Protein AF-0000000070748556 (afdb_homodimer)

Secondary structure (DSSP, 8-state):
-------TTHHHHHHHHHHH----S-HHHHHHHHHHHHTT-SS---HHHHHHHHHHTS-HHHHHHHHHH--SSHHHHHHHHHHHHHHHHTTSPP---------TTTS-B-TTT--BS--GGG-/-------TTHHHHHHHHHHH----S-HHHHHHHHHHHHHT-SS---HHHHHHHHHHTS-HHHHHHHHHH--SSHHHHHHHHHHHHHHHHTTSPP---------TTTS-B-TTT--BS--GGG-

Foldseek 3Di:
DPPPPDDPCNQVVLLVCLQVQADPWFLVVSVVVNVVSVVPDPDDDDQVSSLCSSLNRYDPVLSVQCVVVVDRGNVVSSVSSQVVCCVPVVRTRDPPPPPPPPPVQQQDQAPVPRDGYHYPVVD/DPPPPDDPCNQVVLLVCLQVQADPWFLVVSVVVNVVSVVPDPDDDDQVSSLCSSLNRYDPVLSVQCVVVVDRGNVVSSVSSQVVCCVPVVSGRDPPPPPPPPCVQQQDQAPVPRDGYHYPVVD

Solvent-accessible surface area (backbone atoms only — not comparable to full-atom values): 14209 Å² total; per-residue (Å²): 127,79,72,72,81,67,61,85,46,42,70,54,53,49,51,52,51,44,59,66,40,60,50,81,54,30,64,66,57,38,50,51,55,50,50,56,57,57,68,68,53,89,62,90,73,53,50,65,56,50,33,42,34,55,45,71,16,39,46,69,71,49,31,50,54,44,53,75,66,44,62,76,42,42,71,52,45,53,50,51,40,47,54,49,38,37,72,72,39,70,54,44,50,65,74,69,75,65,61,78,72,71,60,55,47,48,71,26,52,12,85,78,80,66,44,73,45,35,44,60,92,71,103,128,79,72,72,80,66,61,84,44,43,70,54,53,49,52,51,49,43,60,65,40,62,49,82,55,30,65,67,56,38,50,50,54,49,50,56,57,58,68,68,52,90,62,89,71,53,50,66,56,50,33,44,35,56,46,71,16,40,47,70,70,49,31,51,54,43,53,74,66,42,63,76,42,44,71,51,44,52,50,52,41,46,54,51,37,38,73,71,37,71,55,43,51,64,72,71,74,65,62,78,73,69,59,56,48,50,72,26,56,13,85,78,81,66,45,73,43,35,45,60,91,74,104

pLDDT: mean 83.39, std 20.2, range [36.5, 98.81]

Sequence (246 aa):
LRERFRPKDFEYNLRERLFQLKQHGTIHEYVSSFQDLMSQSELDISEMEKRFYFQYGLRAETSKKVKELSPRFLHEVIEIATNFEFAHYGGLSPPSKRGPKEDWRKSATCNNCGQFGHIKPQCLRERFRPKDFEYNLRERLFQLKQHGTIHEYVSSFQDLMSQSELDISEMEKRFYFQYGLRAETSKKVKELSPRFLHEVIEIATNFEFAHYGGLSPPSKRGPKEDWRKSATCNNCGQFGHIKPQC

Organism: Phytophthora sojae (strain P6497) (NCBI:txid1094619)

Radius of gyration: 24.55 Å; Cα contacts (8 Å, |Δi|>4): 248; chains: 2; bounding box: 74×57×54 Å

Structure (mmCIF, N/CA/C/O backbone):
data_AF-0000000070748556-model_v1
#
loop_
_entity.id
_entity.type
_entity.pdbx_description
1 polymer 'CCHC-type domain-containing protein'
#
loop_
_atom_site.group_PDB
_atom_site.id
_atom_site.type_symbol
_atom_site.label_atom_id
_atom_site.label_alt_id
_atom_site.label_comp_id
_atom_site.label_asym_id
_atom_site.label_entity_id
_atom_site.label_seq_id
_atom_site.pdbx_PDB_ins_code
_atom_site.Cartn_x
_atom_site.Cartn_y
_atom_site.Cartn_z
_atom_site.occupancy
_atom_site.B_iso_or_equiv
_atom_site.auth_seq_id
_atom_site.auth_comp_id
_atom_site.auth_asym_id
_atom_site.auth_atom_id
_atom_site.pdbx_PDB_model_num
ATOM 1 N N . LEU A 1 1 ? 3.521 -18.797 27.125 1 36.5 1 LEU A N 1
ATOM 2 C CA . LEU A 1 1 ? 2.809 -18 26.125 1 36.5 1 LEU A CA 1
ATOM 3 C C . LEU A 1 1 ? 3.508 -16.672 25.891 1 36.5 1 LEU A C 1
ATOM 5 O O . LEU A 1 1 ? 3.51 -15.805 26.781 1 36.5 1 LEU A O 1
ATOM 9 N N . ARG A 1 2 ? 4.758 -16.547 25.453 1 41.16 2 ARG A N 1
ATOM 10 C CA . ARG A 1 2 ? 5.52 -15.312 25.328 1 41.16 2 ARG A CA 1
ATOM 11 C C . ARG A 1 2 ? 4.68 -14.219 24.672 1 41.16 2 ARG A C 1
ATOM 13 O O . ARG A 1 2 ? 4.211 -14.383 23.547 1 41.16 2 ARG A O 1
ATOM 20 N N . GLU A 1 3 ? 3.887 -13.719 25.438 1 48.53 3 GLU A N 1
ATOM 21 C CA . GLU A 1 3 ? 3.074 -12.602 24.953 1 48.53 3 GLU A CA 1
ATOM 22 C C . GLU A 1 3 ? 3.893 -11.664 24.078 1 48.53 3 GLU A C 1
ATOM 24 O O . GLU A 1 3 ? 4.891 -11.094 24.531 1 48.53 3 GLU A O 1
ATOM 29 N N . ARG A 1 4 ? 4.25 -12.156 22.922 1 56.56 4 ARG A N 1
ATOM 30 C CA . ARG A 1 4 ? 5.07 -11.344 22.016 1 56.56 4 ARG A CA 1
ATOM 31 C C . ARG A 1 4 ? 4.59 -9.898 22 1 56.56 4 ARG A C 1
ATOM 33 O O . ARG A 1 4 ? 3.43 -9.633 21.672 1 56.56 4 ARG A O 1
ATOM 40 N N . PHE A 1 5 ? 5.031 -9.211 22.969 1 77.56 5 PHE A N 1
ATOM 41 C CA . PHE A 1 5 ? 4.781 -7.773 23.016 1 77.56 5 PHE A CA 1
ATOM 42 C C . PHE A 1 5 ? 5.07 -7.133 21.656 1 77.56 5 PHE A C 1
ATOM 44 O O . PHE A 1 5 ? 6.219 -7.113 21.203 1 77.56 5 PHE A O 1
ATOM 51 N N . ARG A 1 6 ? 4.059 -7.008 20.859 1 83.06 6 ARG A N 1
ATOM 52 C CA . ARG A 1 6 ? 4.238 -6.32 19.578 1 83.06 6 ARG A CA 1
ATOM 53 C C . ARG A 1 6 ? 4.176 -4.809 19.766 1 83.06 6 ARG A C 1
ATOM 55 O O . ARG A 1 6 ? 3.373 -4.305 20.547 1 83.06 6 ARG A O 1
ATOM 62 N N . PRO A 1 7 ? 5.078 -4.203 19 1 87.38 7 PRO A N 1
ATOM 63 C CA . PRO A 1 7 ? 5.023 -2.74 19.031 1 87.38 7 PRO A CA 1
ATOM 64 C C . PRO A 1 7 ? 3.658 -2.191 18.625 1 87.38 7 PRO A C 1
ATOM 66 O O . PRO A 1 7 ? 2.91 -2.861 17.906 1 87.38 7 PRO A O 1
ATOM 69 N N . LYS A 1 8 ? 3.26 -1.057 19.094 1 87.44 8 LYS A N 1
ATOM 70 C CA . LYS A 1 8 ? 1.974 -0.417 18.828 1 87.44 8 LYS A CA 1
ATOM 71 C C . LYS A 1 8 ? 1.754 -0.214 17.328 1 87.44 8 LYS A C 1
ATOM 73 O O . LYS A 1 8 ? 0.623 -0.294 16.859 1 87.44 8 LYS A O 1
ATOM 78 N N . ASP A 1 9 ? 2.846 -0.039 16.641 1 91.06 9 ASP A N 1
ATOM 79 C CA . ASP A 1 9 ? 2.707 0.253 15.219 1 91.06 9 ASP A CA 1
ATOM 80 C C . ASP A 1 9 ? 2.99 -0.987 14.375 1 91.06 9 ASP A C 1
ATOM 82 O O . ASP A 1 9 ? 3.379 -0.876 13.203 1 91.06 9 ASP A O 1
ATOM 86 N N . PHE A 1 10 ? 2.801 -2.127 14.961 1 93.94 10 PHE A N 1
ATOM 87 C CA . PHE A 1 10 ? 3.158 -3.373 14.289 1 93.94 10 PHE A CA 1
ATOM 88 C C . PHE A 1 10 ? 2.391 -3.525 12.984 1 93.94 10 PHE A C 1
ATOM 90 O O . PHE A 1 10 ? 2.979 -3.84 11.945 1 93.94 10 PHE A O 1
ATOM 97 N N . GLU A 1 11 ? 1.076 -3.344 13.023 1 96 11 GLU A N 1
ATOM 98 C CA . GLU A 1 11 ? 0.241 -3.531 11.844 1 96 11 GLU A CA 1
ATOM 99 C C . GLU A 1 11 ? 0.614 -2.543 10.742 1 96 11 GLU A C 1
ATOM 101 O O . GLU A 1 11 ? 0.603 -2.891 9.555 1 96 11 GLU A O 1
ATOM 106 N N . TYR A 1 12 ? 0.95 -1.37 11.078 1 95 12 TYR A N 1
ATOM 107 C CA . TYR A 1 12 ? 1.428 -0.403 10.094 1 95 12 TYR A CA 1
ATOM 108 C C . TYR A 1 12 ? 2.707 -0.891 9.422 1 95 12 TYR A C 1
ATOM 110 O O . TYR A 1 12 ? 2.812 -0.887 8.195 1 95 12 TYR A O 1
ATOM 118 N N . ASN A 1 13 ? 3.666 -1.286 10.281 1 95.44 13 ASN A N 1
ATOM 119 C CA . ASN A 1 13 ? 4.945 -1.769 9.766 1 95.44 13 ASN A CA 1
ATOM 120 C C . ASN A 1 13 ? 4.766 -2.986 8.867 1 95.44 13 ASN A C 1
ATOM 122 O O . ASN A 1 13 ? 5.484 -3.143 7.879 1 95.44 13 ASN A O 1
ATOM 126 N N . LEU A 1 14 ? 3.854 -3.785 9.289 1 97.44 14 LEU A N 1
ATOM 127 C CA . LEU A 1 14 ? 3.568 -4.973 8.492 1 97.44 14 LEU A CA 1
ATOM 128 C C . LEU A 1 14 ? 3.055 -4.582 7.109 1 97.44 14 LEU A C 1
ATOM 130 O O . LEU A 1 14 ? 3.449 -5.184 6.105 1 97.44 14 LEU A O 1
ATOM 134 N N . ARG A 1 15 ? 2.146 -3.586 6.977 1 97.62 15 ARG A N 1
ATOM 135 C CA . ARG A 1 15 ? 1.658 -3.123 5.684 1 97.62 15 ARG A CA 1
ATOM 136 C C . ARG A 1 15 ? 2.793 -2.543 4.844 1 97.62 15 ARG A C 1
ATOM 138 O O . ARG A 1 15 ? 2.84 -2.748 3.631 1 97.62 15 ARG A O 1
ATOM 145 N N . GLU A 1 16 ? 3.689 -1.846 5.574 1 96.44 16 GLU A N 1
ATOM 146 C CA . GLU A 1 16 ? 4.863 -1.342 4.863 1 96.44 16 GLU A CA 1
ATOM 147 C C . GLU A 1 16 ? 5.664 -2.482 4.246 1 96.44 16 GLU A C 1
ATOM 149 O O . GLU A 1 16 ? 6.094 -2.396 3.092 1 96.44 16 GLU A O 1
ATOM 154 N N . ARG A 1 17 ? 5.887 -3.527 4.977 1 97.88 17 ARG A N 1
ATOM 155 C CA . ARG A 1 17 ? 6.656 -4.672 4.496 1 97.88 17 ARG A CA 1
ATOM 156 C C . ARG A 1 17 ? 5.93 -5.383 3.361 1 97.88 17 ARG A C 1
ATOM 158 O O . ARG A 1 17 ? 6.559 -5.824 2.395 1 97.88 17 ARG A O 1
ATOM 165 N N . LEU A 1 18 ? 4.613 -5.453 3.498 1 98.12 18 LEU A N 1
ATOM 166 C CA . LEU A 1 18 ? 3.816 -6.074 2.445 1 98.12 18 LEU A CA 1
ATOM 167 C C . LEU A 1 18 ? 3.928 -5.281 1.146 1 98.12 18 LEU A C 1
ATOM 169 O O . LEU A 1 18 ? 4.094 -5.867 0.072 1 98.12 18 LEU A O 1
ATOM 173 N N . PHE A 1 19 ? 3.871 -4.023 1.267 1 95.44 19 PHE A N 1
ATOM 174 C CA . PHE A 1 19 ? 3.951 -3.166 0.09 1 95.44 19 PHE A CA 1
ATOM 175 C C . PHE A 1 19 ? 5.348 -3.215 -0.52 1 95.44 19 PHE A C 1
ATOM 177 O O . PHE A 1 19 ? 5.5 -3.135 -1.74 1 95.44 19 PHE A O 1
ATOM 184 N N . GLN A 1 20 ? 6.352 -3.352 0.333 1 96.38 20 GLN A N 1
ATOM 185 C CA . GLN A 1 20 ? 7.734 -3.289 -0.132 1 96.38 20 GLN A CA 1
ATOM 186 C C . GLN A 1 20 ? 8.211 -4.652 -0.621 1 96.38 20 GLN A C 1
ATOM 188 O O . GLN A 1 20 ? 9.273 -4.762 -1.233 1 96.38 20 GLN A O 1
ATOM 193 N N . LEU A 1 21 ? 7.469 -5.668 -0.333 1 98.12 21 LEU A N 1
ATOM 194 C CA . LEU A 1 21 ? 7.844 -7.004 -0.778 1 98.12 21 LEU A CA 1
ATOM 195 C C . LEU A 1 21 ? 7.84 -7.09 -2.301 1 98.12 21 LEU A C 1
ATOM 197 O O . LEU A 1 21 ? 6.84 -6.77 -2.943 1 98.12 21 LEU A O 1
ATOM 201 N N . LYS A 1 22 ? 8.961 -7.508 -2.885 1 98.19 22 LYS A N 1
ATOM 202 C CA . LYS A 1 22 ? 9.102 -7.652 -4.332 1 98.19 22 LYS A CA 1
ATOM 203 C C . LYS A 1 22 ? 9.523 -9.078 -4.699 1 98.19 22 LYS A C 1
ATOM 205 O O . LYS A 1 22 ? 10.227 -9.734 -3.936 1 98.19 22 LYS A O 1
ATOM 210 N N . GLN A 1 23 ? 9.109 -9.383 -5.84 1 97.56 23 GLN A N 1
ATOM 211 C CA . GLN A 1 23 ? 9.516 -10.688 -6.355 1 97.56 23 GLN A CA 1
ATOM 212 C C . GLN A 1 23 ? 10.922 -10.633 -6.941 1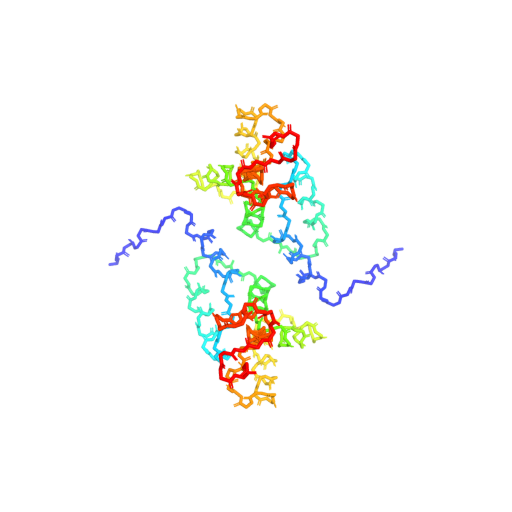 97.56 23 GLN A C 1
ATOM 214 O O . GLN A 1 23 ? 11.125 -10.094 -8.031 1 97.56 23 GLN A O 1
ATOM 219 N N . HIS A 1 24 ? 11.883 -11.18 -6.242 1 93.44 24 HIS A N 1
ATOM 220 C CA . HIS A 1 24 ? 13.258 -11.242 -6.719 1 93.44 24 HIS A CA 1
ATOM 221 C C . HIS A 1 24 ? 13.617 -12.648 -7.188 1 93.44 24 HIS A C 1
ATOM 223 O O . HIS A 1 24 ? 14.539 -12.82 -7.992 1 93.44 24 HIS A O 1
ATOM 229 N N . GLY A 1 25 ? 12.93 -13.664 -6.789 1 92.62 25 GLY A N 1
ATOM 230 C CA . GLY A 1 25 ? 13.188 -15.055 -7.121 1 92.62 25 GLY A CA 1
ATOM 231 C C . GLY A 1 25 ? 12.008 -15.734 -7.805 1 92.62 25 GLY A C 1
ATOM 232 O O . GLY A 1 25 ? 11.32 -15.117 -8.617 1 92.62 25 GLY A O 1
ATOM 233 N N . THR A 1 26 ? 11.859 -16.953 -7.477 1 94.75 26 THR A N 1
ATOM 234 C CA . THR A 1 26 ? 10.773 -17.719 -8.094 1 94.75 26 THR A CA 1
ATOM 235 C C . THR A 1 26 ? 9.422 -17.266 -7.543 1 94.75 26 THR A C 1
ATOM 237 O O . THR A 1 26 ? 9.352 -16.703 -6.449 1 94.75 26 THR A O 1
ATOM 240 N N . ILE A 1 27 ? 8.391 -17.547 -8.281 1 97.44 27 ILE A N 1
ATOM 241 C CA . ILE A 1 27 ? 7.039 -17.219 -7.844 1 97.44 27 ILE A CA 1
ATOM 242 C C . ILE A 1 27 ? 6.73 -17.953 -6.543 1 97.44 27 ILE A C 1
ATOM 244 O O . ILE A 1 27 ? 6.055 -17.422 -5.66 1 97.44 27 ILE A O 1
ATOM 248 N N . HIS A 1 28 ? 7.219 -19.156 -6.367 1 96.38 28 HIS A N 1
ATOM 249 C CA . HIS A 1 28 ? 6.961 -19.938 -5.164 1 96.38 28 HIS A CA 1
ATOM 250 C C . HIS A 1 28 ? 7.594 -19.281 -3.938 1 96.38 28 HIS A C 1
ATOM 252 O O . HIS A 1 28 ? 6.977 -19.234 -2.871 1 96.38 28 HIS A O 1
ATOM 258 N N . GLU A 1 29 ? 8.844 -18.781 -4.156 1 97.44 29 GLU A N 1
ATOM 259 C CA . GLU A 1 29 ? 9.5 -18.078 -3.062 1 97.44 29 GLU A CA 1
ATOM 260 C C . GLU A 1 29 ? 8.75 -16.797 -2.689 1 97.44 29 GLU A C 1
ATOM 262 O O . GLU A 1 29 ? 8.609 -16.484 -1.507 1 97.44 29 GLU A O 1
ATOM 267 N N . TYR A 1 30 ? 8.359 -16.109 -3.678 1 98.19 30 TYR A N 1
ATOM 268 C CA . TYR A 1 30 ? 7.617 -14.875 -3.461 1 98.19 30 TYR A CA 1
ATOM 269 C C . TYR A 1 30 ? 6.305 -15.148 -2.736 1 98.19 30 TYR A C 1
ATOM 271 O O . TYR A 1 30 ? 5.961 -14.445 -1.784 1 98.19 30 TYR A O 1
ATOM 279 N N . VAL A 1 31 ? 5.52 -16.188 -3.16 1 98.44 31 VAL A N 1
ATOM 280 C CA . VAL A 1 31 ? 4.262 -16.578 -2.531 1 98.44 31 VAL A CA 1
ATOM 281 C C . VAL A 1 31 ? 4.5 -16.922 -1.063 1 98.44 31 VAL A C 1
ATOM 283 O O . VAL A 1 31 ? 3.754 -16.469 -0.187 1 98.44 31 VAL A O 1
ATOM 286 N N . SER A 1 32 ? 5.516 -17.688 -0.847 1 98.31 32 SER A N 1
ATOM 287 C CA . SER A 1 32 ? 5.828 -18.094 0.518 1 98.31 32 SER A CA 1
ATOM 288 C C . SER A 1 32 ? 6.141 -16.891 1.402 1 98.31 32 SER A C 1
ATOM 290 O O . SER A 1 32 ? 5.633 -16.781 2.52 1 98.31 32 SER A O 1
ATOM 292 N N . SER A 1 33 ? 6.988 -15.961 0.916 1 98.5 33 SER A N 1
ATOM 293 C CA . SER A 1 33 ? 7.332 -14.758 1.663 1 98.5 33 SER A CA 1
ATOM 294 C C . SER A 1 33 ? 6.094 -13.922 1.96 1 98.5 33 SER A C 1
ATOM 296 O O . SER A 1 33 ? 5.945 -13.391 3.062 1 98.5 33 SER A O 1
ATOM 298 N N . PHE A 1 34 ? 5.258 -13.812 0.979 1 98.81 34 PHE A N 1
ATOM 299 C CA . PHE A 1 34 ? 4.035 -13.031 1.124 1 98.81 34 PHE A CA 1
ATOM 300 C C . PHE A 1 34 ? 3.123 -13.648 2.18 1 98.81 34 PHE A C 1
ATOM 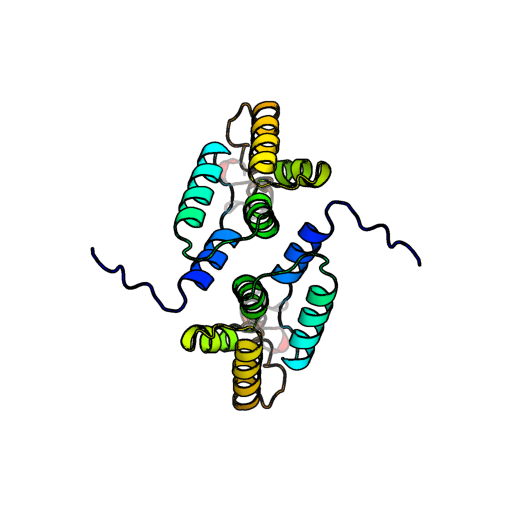302 O O . PHE A 1 34 ? 2.615 -12.938 3.053 1 98.81 34 PHE A O 1
ATOM 309 N N . GLN A 1 35 ? 2.891 -14.969 2.148 1 98.25 35 GLN A N 1
ATOM 310 C CA . GLN A 1 35 ? 2.029 -15.672 3.096 1 98.25 35 GLN A CA 1
ATOM 311 C C . GLN A 1 35 ? 2.582 -15.57 4.516 1 98.25 35 GLN A C 1
ATOM 313 O O . GLN A 1 35 ? 1.818 -15.477 5.48 1 98.25 35 GLN A O 1
ATOM 318 N N . ASP A 1 36 ? 3.877 -15.633 4.566 1 98.25 36 ASP A N 1
ATOM 319 C CA . ASP A 1 36 ? 4.516 -15.484 5.867 1 98.25 36 ASP A CA 1
ATOM 320 C C . ASP A 1 36 ? 4.199 -14.125 6.488 1 98.25 36 ASP A C 1
ATOM 322 O O . ASP A 1 36 ? 3.84 -14.039 7.664 1 98.25 36 ASP A O 1
ATOM 326 N N . LEU A 1 37 ? 4.301 -13.078 5.715 1 98.31 37 LEU A N 1
ATOM 327 C CA . LEU A 1 37 ? 3.979 -11.742 6.203 1 98.31 37 LEU A CA 1
ATOM 328 C C . LEU A 1 37 ? 2.498 -11.641 6.555 1 98.31 37 LEU A C 1
ATOM 330 O O . LEU A 1 37 ? 2.143 -11.125 7.621 1 98.31 37 LEU A O 1
ATOM 334 N N . MET A 1 38 ? 1.667 -12.156 5.672 1 97.75 38 MET A N 1
ATOM 335 C CA . MET A 1 38 ? 0.222 -12.094 5.871 1 97.75 38 MET A CA 1
ATOM 336 C C . MET A 1 38 ? -0.179 -12.781 7.168 1 97.75 38 MET A C 1
ATOM 338 O O . MET A 1 38 ? -1.083 -12.328 7.871 1 97.75 38 MET A O 1
ATOM 342 N N . SER A 1 39 ? 0.454 -13.859 7.512 1 97 39 SER A N 1
ATOM 343 C CA . SER A 1 39 ? 0.103 -14.672 8.672 1 97 39 SER A CA 1
ATOM 344 C C . SER A 1 39 ? 0.423 -13.938 9.977 1 97 39 SER A C 1
ATOM 346 O O . SER A 1 39 ? -0.057 -14.328 11.039 1 97 39 SER A O 1
ATOM 348 N N . GLN A 1 40 ? 1.208 -12.914 9.883 1 96.5 40 GLN A N 1
ATOM 349 C CA . GLN A 1 40 ? 1.615 -12.18 11.078 1 96.5 40 GLN A CA 1
ATOM 350 C C . GLN A 1 40 ? 0.556 -11.156 11.484 1 96.5 40 GLN A C 1
ATOM 352 O O . GLN A 1 40 ? 0.588 -10.633 12.594 1 96.5 40 GLN A O 1
ATOM 357 N N . SER A 1 41 ? -0.31 -10.883 10.531 1 96.81 41 SER A N 1
ATOM 358 C CA . SER A 1 41 ? -1.305 -9.859 10.836 1 96.81 41 SER A CA 1
ATOM 359 C C . SER A 1 41 ? -2.322 -10.367 11.852 1 96.81 41 SER A C 1
ATOM 361 O O . SER A 1 41 ? -2.77 -11.516 11.766 1 96.81 41 SER A O 1
ATOM 363 N N . GLU A 1 42 ? -2.703 -9.562 12.758 1 94.31 42 GLU A N 1
ATOM 364 C CA . GLU A 1 42 ? -3.777 -9.867 13.703 1 94.31 42 GLU A CA 1
ATOM 365 C C . GLU A 1 42 ? -5.109 -9.297 13.227 1 94.31 42 GLU A C 1
ATOM 367 O O . GLU A 1 42 ? -6.16 -9.609 13.781 1 94.31 42 GLU A O 1
ATOM 372 N N . LEU A 1 43 ? -5.055 -8.469 12.273 1 95.38 43 LEU A N 1
ATOM 373 C CA . LEU A 1 43 ? -6.246 -7.879 11.672 1 95.38 43 LEU A CA 1
ATOM 374 C C . LEU A 1 43 ? -6.566 -8.539 10.336 1 95.38 43 LEU A C 1
ATOM 376 O O . LEU A 1 43 ? -5.66 -8.906 9.586 1 95.38 43 LEU A O 1
ATOM 380 N N . ASP A 1 44 ? -7.746 -8.625 10.109 1 95.25 44 ASP A N 1
ATOM 381 C CA . ASP A 1 44 ? -8.148 -9.156 8.812 1 95.25 44 ASP A CA 1
ATOM 382 C C . ASP A 1 44 ? -7.828 -8.172 7.688 1 95.25 44 ASP A C 1
ATOM 384 O O . ASP A 1 44 ? -8.039 -6.965 7.836 1 95.25 44 ASP A O 1
ATOM 388 N N . ILE A 1 45 ? -7.316 -8.672 6.68 1 97.44 45 ILE A N 1
ATOM 389 C CA . ILE A 1 45 ? -7.051 -7.906 5.465 1 97.44 45 ILE A CA 1
ATOM 390 C C . ILE A 1 45 ? -8.031 -8.32 4.371 1 97.44 45 ILE A C 1
ATOM 392 O O . ILE A 1 45 ? -8.234 -9.508 4.129 1 97.44 45 ILE A O 1
ATOM 396 N N . SER A 1 46 ? -8.656 -7.359 3.76 1 97.5 46 SER A N 1
ATOM 397 C CA . SER A 1 46 ? -9.648 -7.664 2.734 1 97.5 46 SER A CA 1
ATOM 398 C C . SER A 1 46 ? -9.016 -8.344 1.532 1 97.5 46 SER A C 1
ATOM 400 O O . SER A 1 46 ? -7.812 -8.188 1.286 1 97.5 46 SER A O 1
ATOM 402 N N . GLU A 1 47 ? -9.852 -9.016 0.728 1 97.62 47 GLU A N 1
ATOM 403 C CA . GLU A 1 47 ? -9.359 -9.68 -0.473 1 97.62 47 GLU A CA 1
ATOM 404 C C . GLU A 1 47 ? -8.758 -8.68 -1.455 1 97.62 47 GLU A C 1
ATOM 406 O O . GLU A 1 47 ? -7.746 -8.953 -2.096 1 97.62 47 GLU A O 1
ATOM 411 N N . MET A 1 48 ? -9.383 -7.52 -1.559 1 97.06 48 MET A N 1
ATOM 412 C CA . MET A 1 48 ? -8.883 -6.488 -2.463 1 97.06 48 MET A CA 1
ATOM 413 C C . MET A 1 48 ? -7.484 -6.039 -2.059 1 97.06 48 MET A C 1
ATOM 415 O O . MET A 1 48 ? -6.59 -5.949 -2.9 1 97.06 48 MET A O 1
ATOM 419 N N . GLU A 1 49 ? -7.262 -5.859 -0.766 1 98.25 49 GLU A N 1
ATOM 420 C CA . GLU A 1 49 ? -5.949 -5.418 -0.294 1 98.25 49 GLU A CA 1
ATOM 421 C C . GLU A 1 49 ? -4.914 -6.527 -0.431 1 98.25 49 GLU A C 1
ATOM 423 O O . GLU A 1 49 ? -3.758 -6.266 -0.776 1 98.25 49 GLU A O 1
ATOM 428 N N . LYS A 1 50 ? -5.32 -7.754 -0.138 1 98.38 50 LYS A N 1
ATOM 429 C CA . LYS A 1 50 ? -4.398 -8.875 -0.311 1 98.38 50 LYS A CA 1
ATOM 430 C C . LYS A 1 50 ? -3.914 -8.969 -1.755 1 98.38 50 LYS A C 1
ATOM 432 O O . LYS A 1 50 ? -2.713 -9.086 -2.006 1 98.38 50 LYS A O 1
ATOM 437 N N . ARG A 1 51 ? -4.844 -8.906 -2.668 1 97.88 51 ARG A N 1
ATOM 438 C CA . ARG A 1 51 ? -4.508 -8.953 -4.086 1 97.88 51 ARG A CA 1
ATOM 439 C C . ARG A 1 51 ? -3.596 -7.801 -4.477 1 97.88 51 ARG A C 1
ATOM 441 O O . ARG A 1 51 ? -2.633 -7.988 -5.223 1 97.88 51 ARG A O 1
ATOM 448 N N . PHE A 1 52 ? -3.93 -6.637 -4 1 97.69 52 PHE A N 1
ATOM 449 C CA . PHE A 1 52 ? -3.154 -5.449 -4.344 1 97.69 52 PHE A CA 1
ATOM 450 C C . PHE A 1 52 ? -1.709 -5.598 -3.887 1 97.69 52 PHE A C 1
ATOM 452 O O . PHE A 1 52 ? -0.782 -5.449 -4.684 1 97.69 52 PHE A O 1
ATOM 459 N N . TYR A 1 53 ? -1.493 -5.914 -2.58 1 98.25 53 TYR A N 1
ATOM 460 C CA . TYR A 1 53 ? -0.145 -6.047 -2.039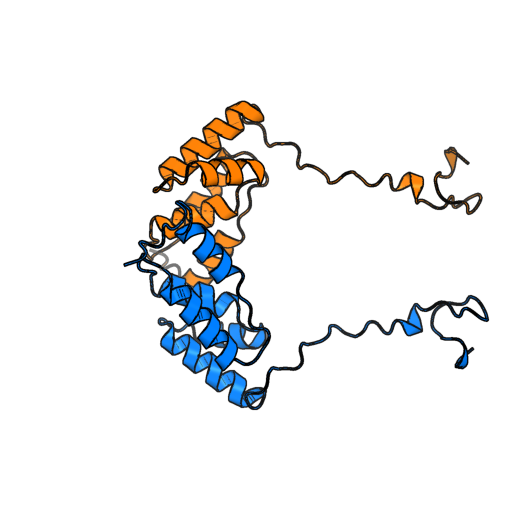 1 98.25 53 TYR A CA 1
ATOM 461 C C . TYR A 1 53 ? 0.654 -7.09 -2.811 1 98.25 53 TYR A C 1
ATOM 463 O O . TYR A 1 53 ? 1.829 -6.879 -3.119 1 98.25 53 TYR A O 1
ATOM 471 N N . PHE A 1 54 ? 0.044 -8.219 -3.088 1 98.81 54 PHE A N 1
ATOM 472 C CA . PHE A 1 54 ? 0.723 -9.32 -3.762 1 98.81 54 PHE A CA 1
ATOM 473 C C . PHE A 1 54 ? 1.086 -8.938 -5.191 1 98.81 54 PHE A C 1
ATOM 475 O O . PHE A 1 54 ? 2.23 -9.117 -5.613 1 98.81 54 PHE A O 1
ATOM 482 N N . GLN A 1 55 ? 0.12 -8.43 -5.898 1 98.12 55 GLN A N 1
ATOM 483 C CA . GLN A 1 55 ? 0.284 -8.117 -7.312 1 98.12 55 GLN A CA 1
ATOM 484 C C . GLN A 1 55 ? 1.282 -6.977 -7.508 1 98.12 55 GLN A C 1
ATOM 486 O O . GLN A 1 55 ? 2.043 -6.973 -8.477 1 98.12 55 GLN A O 1
ATOM 491 N N . TYR A 1 56 ? 1.26 -6.043 -6.609 1 97.31 56 TYR A N 1
ATOM 492 C CA . TYR A 1 56 ? 2.131 -4.875 -6.695 1 97.31 56 TYR A CA 1
ATOM 493 C C . TYR A 1 56 ? 3.598 -5.285 -6.66 1 97.31 56 TYR A C 1
ATOM 495 O O . TYR A 1 56 ? 4.457 -4.594 -7.211 1 97.31 56 TYR A O 1
ATOM 503 N 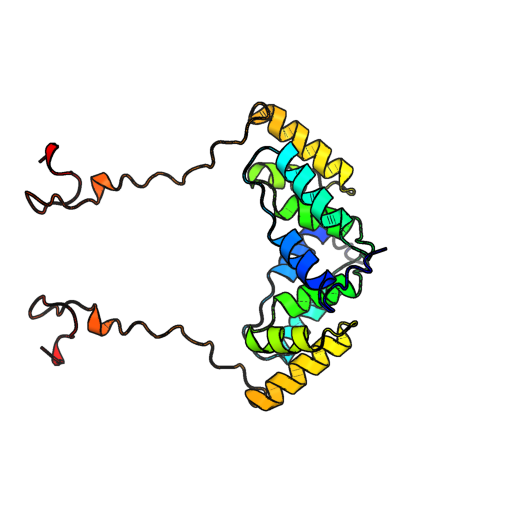N . GLY A 1 57 ? 3.875 -6.426 -6.062 1 98.12 57 GLY A N 1
ATOM 504 C CA . GLY A 1 57 ? 5.254 -6.867 -5.906 1 98.12 57 GLY A CA 1
ATOM 505 C C . GLY A 1 57 ? 5.695 -7.84 -6.984 1 98.12 57 GLY A C 1
ATOM 506 O O . GLY A 1 57 ? 6.875 -8.188 -7.066 1 98.12 57 GLY A O 1
ATOM 507 N N . LEU A 1 58 ? 4.785 -8.219 -7.812 1 98.25 58 LEU A N 1
ATOM 508 C CA . LEU A 1 58 ? 5.109 -9.156 -8.883 1 98.25 58 LEU A CA 1
ATOM 509 C C . LEU A 1 58 ? 6.039 -8.516 -9.906 1 98.25 58 LEU A C 1
ATOM 511 O O . LEU A 1 58 ? 6.082 -7.289 -10.031 1 98.25 58 LEU A O 1
ATOM 515 N N . ARG A 1 59 ? 6.656 -9.422 -10.633 1 96.56 59 ARG A N 1
ATOM 516 C CA . ARG A 1 59 ? 7.395 -8.938 -11.797 1 96.56 59 ARG A CA 1
ATOM 517 C C . ARG A 1 59 ? 6.465 -8.211 -12.773 1 96.56 59 ARG A C 1
ATOM 519 O O . ARG A 1 59 ? 5.305 -8.594 -12.93 1 96.56 59 ARG A O 1
ATOM 526 N N . ALA A 1 60 ? 7.059 -7.285 -13.516 1 95.56 60 ALA A N 1
ATOM 527 C CA . ALA A 1 60 ? 6.266 -6.363 -14.328 1 95.56 60 ALA A CA 1
ATOM 528 C C . ALA A 1 60 ? 5.398 -7.117 -15.328 1 95.56 60 ALA A C 1
ATOM 530 O O . ALA A 1 60 ? 4.191 -6.875 -15.422 1 95.56 60 ALA A O 1
ATOM 531 N N . GLU A 1 61 ? 5.961 -8.039 -16.031 1 96.19 61 GLU A N 1
ATOM 532 C CA . GLU A 1 61 ? 5.215 -8.758 -17.062 1 96.19 61 GLU A CA 1
ATOM 533 C C . GLU A 1 61 ? 4.137 -9.641 -16.438 1 96.19 61 GLU A C 1
ATOM 535 O O . GLU A 1 61 ? 3.033 -9.758 -16.984 1 96.19 61 GLU A O 1
ATOM 540 N N . THR A 1 62 ? 4.492 -10.227 -15.336 1 97.75 62 THR A N 1
ATOM 541 C CA . THR A 1 62 ? 3.527 -11.07 -14.641 1 97.75 62 THR A CA 1
ATOM 542 C C . THR A 1 62 ? 2.367 -10.234 -14.109 1 97.75 62 THR A C 1
ATOM 544 O O . THR A 1 62 ? 1.204 -10.617 -14.25 1 97.75 62 THR A O 1
ATOM 547 N N . SER A 1 63 ? 2.66 -9.117 -13.508 1 97.38 63 SER A N 1
ATOM 548 C CA . SER A 1 63 ? 1.636 -8.211 -12.984 1 97.38 63 SER A CA 1
ATOM 549 C C . SER A 1 63 ? 0.707 -7.734 -14.094 1 97.38 63 SER A C 1
ATOM 551 O O . SER A 1 63 ? -0.504 -7.617 -13.891 1 97.38 63 SER A O 1
ATOM 553 N N . LYS A 1 64 ? 1.302 -7.441 -15.234 1 96.38 64 LYS A N 1
ATOM 554 C CA . LYS A 1 64 ? 0.499 -7.023 -16.391 1 96.38 64 LYS A CA 1
ATOM 555 C C . LYS A 1 64 ? -0.508 -8.102 -16.781 1 96.38 64 LYS A C 1
ATOM 557 O O . LYS A 1 64 ? -1.668 -7.801 -17.062 1 96.38 64 LYS A O 1
ATOM 562 N N . LYS A 1 65 ? -0.026 -9.297 -16.828 1 97.31 65 LYS A N 1
ATOM 563 C CA . LYS A 1 65 ? -0.908 -10.414 -17.156 1 97.31 65 LYS A CA 1
ATOM 564 C C . LYS A 1 65 ? -2.043 -10.531 -16.141 1 97.31 65 LYS A C 1
ATOM 566 O O . LYS A 1 65 ? -3.199 -10.742 -16.516 1 97.31 65 LYS A O 1
ATOM 571 N N . VAL A 1 66 ? -1.783 -10.367 -14.891 1 97.88 66 VAL A N 1
ATOM 572 C CA . VAL A 1 66 ? -2.789 -10.445 -13.836 1 97.88 66 VAL A CA 1
ATOM 573 C C . VAL A 1 66 ? -3.787 -9.297 -13.992 1 97.88 66 VAL A C 1
ATOM 575 O O . VAL A 1 66 ? -4.996 -9.5 -13.859 1 97.88 66 VAL A O 1
ATOM 578 N N . LYS A 1 67 ? -3.258 -8.148 -14.242 1 95.38 67 LYS A N 1
ATOM 579 C CA . LYS A 1 67 ? -4.105 -6.977 -14.414 1 95.38 67 LYS A CA 1
ATOM 580 C C . LYS A 1 67 ? -5.098 -7.18 -15.562 1 95.38 67 LYS A C 1
ATOM 582 O O . LYS A 1 67 ? -6.266 -6.809 -15.445 1 95.38 67 LYS A O 1
ATOM 587 N N . GLU A 1 68 ? -4.668 -7.766 -16.625 1 95 68 GLU A N 1
ATOM 588 C CA . GLU A 1 68 ? -5.504 -8.039 -17.797 1 95 68 GLU A CA 1
ATOM 589 C C . GLU A 1 68 ? -6.684 -8.938 -17.422 1 95 68 GLU A C 1
ATOM 591 O O . GLU A 1 68 ? -7.797 -8.734 -17.906 1 95 68 GLU A O 1
ATOM 596 N N . LEU A 1 69 ? -6.434 -9.852 -16.547 1 96.31 69 LEU A N 1
ATOM 597 C CA . LEU A 1 69 ? -7.453 -10.844 -16.219 1 96.31 69 LEU A CA 1
ATOM 598 C C . LEU A 1 69 ? -8.281 -10.398 -15.023 1 96.31 69 LEU A C 1
ATOM 600 O O . LEU A 1 69 ? -9.367 -10.93 -14.781 1 96.31 69 LEU A O 1
ATOM 604 N N . SER A 1 70 ? -7.773 -9.445 -14.227 1 94.31 70 SER A N 1
ATOM 605 C CA . SER A 1 70 ? -8.453 -8.75 -13.141 1 94.31 70 SER A CA 1
ATOM 606 C C . SER A 1 70 ? -9.18 -9.727 -12.219 1 94.31 70 SER A C 1
ATOM 608 O O . SER A 1 70 ? -10.375 -9.57 -11.961 1 94.31 70 SER A O 1
ATOM 610 N N . PRO A 1 71 ? -8.477 -10.703 -11.688 1 96.38 71 PRO A N 1
ATOM 611 C CA . PRO A 1 71 ? -9.109 -11.633 -10.758 1 96.38 71 PRO A CA 1
ATOM 612 C C . PRO A 1 71 ? -9.602 -10.953 -9.484 1 96.38 71 PRO A C 1
ATOM 614 O O . PRO A 1 71 ? -9.094 -9.891 -9.109 1 96.38 71 PRO A O 1
ATOM 617 N N . ARG A 1 72 ? -10.484 -11.617 -8.82 1 94.94 72 ARG A N 1
ATOM 618 C CA . ARG A 1 72 ? -11.117 -11.008 -7.656 1 94.94 72 ARG A CA 1
ATOM 619 C C . ARG A 1 72 ? -10.438 -11.453 -6.363 1 94.94 72 ARG A C 1
ATOM 621 O O . ARG A 1 72 ? -10.422 -10.711 -5.379 1 94.94 72 ARG A O 1
ATOM 628 N N . PHE A 1 73 ? -9.844 -12.695 -6.402 1 97.38 73 PHE A N 1
ATOM 629 C CA . PHE A 1 73 ? -9.336 -13.273 -5.16 1 97.38 73 PHE A CA 1
ATOM 630 C C . PHE A 1 73 ? -7.832 -13.516 -5.258 1 97.38 73 PHE A C 1
ATOM 632 O O . PHE A 1 73 ? -7.309 -13.758 -6.344 1 97.38 73 PHE A O 1
ATOM 639 N N . LEU A 1 74 ? -7.211 -13.445 -4.109 1 98.25 74 LEU A N 1
ATOM 640 C CA . LEU A 1 74 ? -5.766 -13.648 -4.035 1 98.25 74 LEU A CA 1
ATOM 641 C C . LEU A 1 74 ? -5.375 -15 -4.621 1 98.25 74 LEU A C 1
ATOM 643 O O . LEU A 1 74 ? -4.398 -15.102 -5.363 1 98.25 74 LEU A O 1
ATOM 647 N N . HIS A 1 75 ? -6.129 -16.062 -4.301 1 98.25 75 HIS A N 1
ATOM 648 C CA . HIS A 1 75 ? -5.738 -17.391 -4.785 1 98.25 75 HIS A CA 1
ATOM 649 C C . HIS A 1 75 ? -5.77 -17.438 -6.309 1 98.25 75 HIS A C 1
ATOM 651 O O . HIS A 1 75 ? -4.945 -18.125 -6.922 1 98.25 75 HIS A O 1
ATOM 657 N N . GLU A 1 76 ? -6.664 -16.703 -6.926 1 98.56 76 GLU A N 1
ATOM 658 C CA . GLU A 1 76 ? -6.715 -16.625 -8.383 1 98.56 76 GLU A CA 1
ATOM 659 C C . GLU A 1 76 ? -5.496 -15.891 -8.945 1 98.56 76 GLU A C 1
ATOM 661 O O . GLU A 1 76 ? -4.945 -16.281 -9.969 1 98.56 76 GLU A O 1
ATOM 666 N N . VAL A 1 77 ? -5.109 -14.836 -8.312 1 98.62 77 VAL A N 1
ATOM 667 C CA . VAL A 1 77 ? -3.928 -14.086 -8.719 1 98.62 77 VAL A CA 1
ATOM 668 C C . VAL A 1 77 ? -2.703 -14.992 -8.695 1 98.62 77 VAL A C 1
ATOM 670 O O . VAL A 1 77 ? -1.914 -15.008 -9.648 1 98.62 77 VAL A O 1
ATOM 673 N N . ILE A 1 78 ? -2.547 -15.727 -7.613 1 98.69 78 ILE A N 1
ATOM 674 C CA . ILE A 1 78 ? -1.42 -16.641 -7.449 1 98.69 78 ILE A CA 1
ATOM 675 C C . ILE A 1 78 ? -1.425 -17.672 -8.57 1 98.69 78 ILE A C 1
ATOM 677 O O . ILE A 1 78 ? -0.385 -17.953 -9.172 1 98.69 78 ILE A O 1
ATOM 681 N N . GLU A 1 79 ? -2.582 -18.172 -8.836 1 98.56 79 GLU A N 1
ATOM 682 C CA . GLU A 1 79 ? -2.715 -19.172 -9.883 1 98.56 79 GLU A CA 1
ATOM 683 C C . GLU A 1 79 ? -2.338 -18.609 -11.25 1 98.56 79 GLU A C 1
ATOM 685 O O . GLU A 1 79 ? -1.558 -19.219 -11.984 1 98.56 79 GLU A O 1
ATOM 690 N N . ILE A 1 80 ? -2.871 -17.469 -11.594 1 98.38 80 ILE A N 1
ATOM 691 C CA . ILE A 1 80 ? -2.598 -16.812 -12.867 1 98.38 80 ILE A CA 1
ATOM 692 C C . ILE A 1 80 ? -1.106 -16.516 -12.984 1 98.38 80 ILE A C 1
ATOM 694 O O . ILE A 1 80 ? -0.481 -16.812 -14 1 98.38 80 ILE A O 1
ATOM 698 N N . ALA A 1 81 ? -0.537 -15.945 -11.945 1 98.38 81 ALA A N 1
ATOM 699 C CA . ALA A 1 81 ? 0.875 -15.57 -11.938 1 98.38 81 ALA A CA 1
ATOM 700 C C . ALA A 1 81 ? 1.768 -16.797 -12.078 1 98.38 81 ALA A C 1
ATOM 702 O O . ALA A 1 81 ? 2.723 -16.797 -12.859 1 98.38 81 ALA A O 1
ATOM 703 N N . THR A 1 82 ? 1.458 -17.828 -11.352 1 97.88 82 THR A N 1
ATOM 704 C CA . THR A 1 82 ? 2.248 -19.062 -11.367 1 97.88 82 THR A CA 1
ATOM 705 C C . THR A 1 82 ? 2.23 -19.688 -12.758 1 97.88 82 THR A C 1
ATOM 707 O O . THR A 1 82 ? 3.279 -20.047 -13.297 1 97.88 82 THR A O 1
ATOM 710 N N . ASN A 1 83 ? 1.046 -19.844 -13.32 1 97.38 83 ASN A N 1
ATOM 711 C CA . ASN A 1 83 ? 0.908 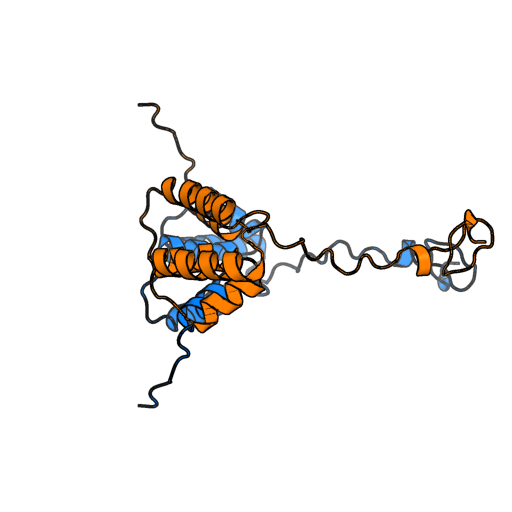-20.422 -14.656 1 97.38 83 ASN A CA 1
ATOM 712 C C . ASN A 1 83 ? 1.657 -19.594 -15.703 1 97.38 83 ASN A C 1
ATOM 714 O O . ASN A 1 83 ? 2.311 -20.156 -16.578 1 97.38 83 ASN A O 1
ATOM 718 N N . PHE A 1 84 ? 1.524 -18.328 -15.586 1 97.56 84 PHE A N 1
ATOM 719 C CA . PHE A 1 84 ? 2.203 -17.438 -16.516 1 97.56 84 PHE A CA 1
ATOM 720 C C . PHE A 1 84 ? 3.715 -17.609 -16.438 1 97.56 84 PHE A C 1
ATOM 722 O O . PHE A 1 84 ? 4.387 -17.734 -17.469 1 97.56 84 PHE A O 1
ATOM 729 N N . GLU A 1 85 ? 4.25 -17.656 -15.242 1 95.69 85 GLU A N 1
ATOM 730 C CA . GLU A 1 85 ? 5.695 -17.766 -15.07 1 95.69 85 GLU A CA 1
ATOM 731 C C . GLU A 1 85 ? 6.203 -19.141 -15.508 1 95.69 85 GLU A C 1
ATOM 733 O O . GLU A 1 85 ? 7.293 -19.25 -16.078 1 95.69 85 GLU A O 1
ATOM 738 N N . PHE A 1 86 ? 5.402 -20.109 -15.234 1 94.44 86 PHE A N 1
ATOM 739 C CA . PHE A 1 86 ? 5.77 -21.438 -15.68 1 94.44 86 PHE A CA 1
ATOM 740 C C . PHE A 1 86 ? 5.832 -21.5 -17.203 1 94.44 86 PHE A C 1
ATOM 742 O O . PHE A 1 86 ? 6.75 -22.109 -17.766 1 94.44 86 PHE A O 1
ATOM 749 N N . ALA A 1 87 ? 4.918 -20.891 -17.812 1 93.62 87 ALA A N 1
ATOM 750 C CA . ALA A 1 87 ? 4.84 -20.906 -19.266 1 93.62 87 ALA A CA 1
ATOM 751 C C . ALA A 1 87 ? 5.957 -20.062 -19.875 1 93.62 87 ALA A C 1
ATOM 753 O O . ALA A 1 87 ? 6.48 -20.391 -20.953 1 93.62 87 ALA A O 1
ATOM 754 N N . HIS A 1 88 ? 6.375 -19.078 -19.297 1 90.81 88 HIS A N 1
ATOM 755 C CA . HIS A 1 88 ? 7.273 -18.109 -19.922 1 90.81 88 HIS A CA 1
ATOM 756 C C . HIS A 1 88 ? 8.695 -18.266 -19.406 1 90.81 88 HIS A C 1
ATOM 758 O O . HIS A 1 88 ? 9.656 -17.969 -20.109 1 90.81 88 HIS A O 1
ATOM 764 N N . TYR A 1 89 ? 8.922 -18.672 -18.203 1 84.19 89 TYR A N 1
ATOM 765 C CA . TYR A 1 89 ? 10.266 -18.719 -17.641 1 84.19 89 TYR A CA 1
ATOM 766 C C . TYR A 1 89 ? 10.594 -20.109 -17.125 1 84.19 89 TYR A C 1
ATOM 768 O O . TYR A 1 89 ? 11.656 -20.328 -16.547 1 84.19 89 TYR A O 1
ATOM 776 N N . GLY A 1 90 ? 9.891 -21.031 -17.609 1 75.75 90 GLY A N 1
ATOM 777 C CA . GLY A 1 90 ? 10.125 -22.391 -17.125 1 75.75 90 GLY A CA 1
ATOM 778 C C . GLY A 1 90 ? 10.07 -22.516 -15.625 1 75.75 90 GLY A C 1
ATOM 779 O O . GLY A 1 90 ? 10.727 -23.375 -15.039 1 75.75 90 GLY A O 1
ATOM 780 N N . GLY A 1 91 ? 9.344 -21.688 -15 1 61.53 91 GLY A N 1
ATOM 781 C CA . GLY A 1 91 ? 9.258 -21.688 -13.547 1 61.53 91 GLY A CA 1
ATOM 782 C C . GLY A 1 91 ? 10.477 -21.078 -12.875 1 61.53 91 GLY A C 1
ATOM 783 O O . GLY A 1 91 ? 10.539 -21 -11.648 1 61.53 91 GLY A O 1
ATOM 784 N N . LEU A 1 92 ? 11.531 -20.828 -13.727 1 64.19 92 LEU A N 1
ATOM 785 C CA . LEU A 1 92 ? 12.773 -20.234 -13.234 1 64.19 92 LEU A CA 1
ATOM 786 C C . LEU A 1 92 ? 12.656 -18.719 -13.164 1 64.19 92 LEU A C 1
ATOM 788 O O . LEU A 1 92 ? 11.766 -18.125 -13.781 1 64.19 92 LEU A O 1
ATOM 792 N N . SER A 1 93 ? 13.305 -18.094 -12.094 1 62.28 93 SER A N 1
ATOM 793 C CA . SER A 1 93 ? 13.32 -16.625 -12.016 1 62.28 93 SER A CA 1
ATOM 794 C C . SER A 1 93 ? 13.75 -16.016 -13.344 1 62.28 93 SER A C 1
ATOM 796 O O . SER A 1 93 ? 14.719 -16.453 -13.953 1 62.28 93 SER A O 1
ATOM 798 N N . PRO A 1 94 ? 12.852 -15.242 -13.883 1 60.28 94 PRO A N 1
ATOM 799 C CA . PRO A 1 94 ? 13.328 -14.586 -15.102 1 60.28 94 PRO A CA 1
ATOM 800 C C . PRO A 1 94 ? 14.656 -13.859 -14.898 1 60.28 94 PRO A C 1
ATOM 802 O O . PRO A 1 94 ? 14.992 -13.477 -13.766 1 60.28 94 PRO A O 1
ATOM 805 N N . PRO A 1 95 ? 15.57 -13.859 -15.844 1 53.03 95 PRO A N 1
ATOM 806 C CA . PRO A 1 95 ? 16.812 -13.117 -15.703 1 53.03 95 PRO A CA 1
ATOM 807 C C . PRO A 1 95 ? 16.594 -11.664 -15.281 1 53.03 95 PRO A C 1
ATOM 809 O O . PRO A 1 95 ? 15.602 -11.047 -15.672 1 53.03 95 PRO A O 1
ATOM 812 N N . SER A 1 96 ? 16.766 -11.445 -14.047 1 50.06 96 SER A N 1
ATOM 813 C CA . SER A 1 96 ? 16.703 -10.031 -13.703 1 50.06 96 SER A CA 1
ATOM 814 C C . SER A 1 96 ? 17.062 -9.156 -14.898 1 50.06 96 SER A C 1
ATOM 816 O O . SER A 1 96 ? 18.078 -9.383 -15.562 1 50.06 96 SER A O 1
ATOM 818 N N . LYS A 1 97 ? 16.203 -8.82 -15.656 1 43.84 97 LYS A N 1
ATOM 819 C CA . LYS A 1 97 ? 16.641 -7.91 -16.719 1 43.84 97 LYS A CA 1
ATOM 820 C C . LYS A 1 97 ? 17.766 -7 -16.219 1 43.84 97 LYS A C 1
ATOM 822 O O . LYS A 1 97 ? 17.547 -6.164 -15.344 1 43.84 97 LYS A O 1
ATOM 827 N N . ARG A 1 98 ? 18.922 -7.488 -15.977 1 40.66 98 ARG A N 1
ATOM 828 C CA . ARG A 1 98 ? 20.016 -6.535 -15.852 1 40.66 98 ARG A CA 1
ATOM 829 C C . ARG A 1 98 ? 19.859 -5.391 -16.844 1 40.66 98 ARG A C 1
ATOM 831 O O . ARG A 1 98 ? 19.531 -5.613 -18.016 1 40.66 98 ARG A O 1
ATOM 838 N N . GLY A 1 99 ? 19.297 -4.262 -16.406 1 39.53 99 GLY A N 1
ATOM 839 C CA . GLY A 1 99 ? 19.375 -3.174 -17.359 1 39.53 99 GLY A CA 1
ATOM 840 C C . GLY A 1 99 ? 20.5 -3.342 -18.359 1 39.53 99 GLY A C 1
ATOM 841 O O . GLY A 1 99 ? 21.406 -4.137 -18.141 1 39.53 99 GLY A O 1
ATOM 842 N N . PRO A 1 100 ? 20.312 -2.977 -19.625 1 39.28 100 PRO A N 1
ATOM 843 C CA . PRO A 1 100 ? 21.5 -3.064 -20.484 1 39.28 100 PRO A CA 1
ATOM 844 C C . PRO A 1 100 ? 22.797 -2.822 -19.719 1 39.28 100 PRO A C 1
ATOM 846 O O . PRO A 1 100 ? 22.906 -1.868 -18.938 1 39.28 100 PRO A O 1
ATOM 849 N N . LYS A 1 101 ? 23.531 -3.805 -19.328 1 39.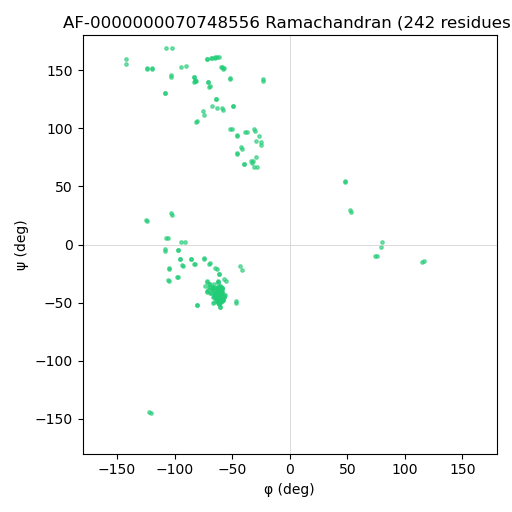59 101 LYS A N 1
ATOM 850 C CA . LYS A 1 101 ? 24.891 -3.479 -18.922 1 39.59 101 LYS A CA 1
ATOM 851 C C . LYS A 1 101 ? 25.422 -2.256 -19.672 1 39.59 101 LYS A C 1
ATOM 853 O O . LYS A 1 101 ? 25.531 -2.271 -20.906 1 39.59 101 LYS A O 1
ATOM 858 N N . GLU A 1 102 ? 25.078 -1.138 -19.406 1 38.09 102 GLU A N 1
ATOM 859 C CA . GLU A 1 102 ? 25.797 -0.021 -20.016 1 38.09 102 GLU A CA 1
ATOM 860 C C . GLU A 1 102 ? 27.25 -0.392 -20.297 1 38.09 102 GLU A C 1
ATOM 862 O O . GLU A 1 102 ? 27.969 -0.883 -19.422 1 38.09 102 GLU A O 1
ATOM 867 N N . ASP A 1 103 ? 27.516 -0.936 -21.469 1 37.22 103 ASP A N 1
ATOM 868 C CA . ASP A 1 103 ? 28.859 -1.174 -21.969 1 37.22 103 ASP A CA 1
ATOM 869 C C . ASP A 1 103 ? 29.844 -0.149 -21.391 1 37.22 103 ASP A C 1
ATOM 871 O O . ASP A 1 103 ? 29.969 0.96 -21.922 1 37.22 103 ASP A O 1
ATOM 875 N N . TRP A 1 104 ? 30.062 -0.195 -20.234 1 44.06 104 TRP A N 1
ATOM 876 C CA . TRP A 1 104 ? 31.047 0.659 -19.594 1 44.06 104 TRP A CA 1
ATOM 877 C C . TRP A 1 104 ? 32.312 0.776 -20.469 1 44.06 104 TRP A C 1
ATOM 879 O O . TRP A 1 104 ? 33.125 1.676 -20.266 1 44.06 104 TRP A O 1
ATOM 889 N N . ARG A 1 105 ? 32.625 -0.158 -21.406 1 42.16 105 ARG A N 1
ATOM 890 C CA . ARG A 1 105 ? 33.75 -0.014 -22.328 1 42.16 105 ARG A CA 1
ATOM 891 C C . ARG A 1 105 ? 33.562 1.2 -23.234 1 42.16 105 ARG A C 1
ATOM 893 O O . ARG A 1 105 ? 34.531 1.78 -23.703 1 42.16 105 ARG A O 1
ATOM 900 N N . LYS A 1 106 ? 32.375 1.564 -23.594 1 49.09 106 LYS A N 1
ATOM 901 C CA . LYS A 1 106 ? 32.188 2.697 -24.5 1 49.09 106 LYS A CA 1
ATOM 902 C C . LYS A 1 106 ? 32.5 4.016 -23.797 1 49.09 106 LYS A C 1
ATOM 904 O O . LYS A 1 106 ? 32.812 5.016 -24.438 1 49.09 106 LYS A O 1
ATOM 909 N N . SER A 1 107 ? 32.062 4.145 -22.484 1 48.75 107 SER A N 1
ATOM 910 C CA . SER A 1 107 ? 32.406 5.367 -21.766 1 48.75 107 SER A CA 1
ATOM 911 C C . SER A 1 107 ? 33.719 5.219 -21.016 1 48.75 107 SER A C 1
ATOM 913 O O . SER A 1 107 ? 34.125 6.113 -20.266 1 48.75 107 SER A O 1
ATOM 915 N N . ALA A 1 108 ? 34.312 4.141 -21.156 1 47.62 108 ALA A N 1
ATOM 916 C CA . ALA A 1 108 ? 35.625 3.945 -20.5 1 47.62 108 ALA A CA 1
ATOM 917 C C . ALA A 1 108 ? 36.719 4.719 -21.219 1 47.62 108 ALA A C 1
ATOM 919 O O . ALA A 1 108 ? 36.781 4.742 -22.453 1 47.62 108 ALA A O 1
ATOM 920 N N . THR A 1 109 ? 37.188 5.652 -20.625 1 55.84 109 THR A N 1
ATOM 921 C CA . THR A 1 109 ? 38.375 6.352 -21.109 1 55.84 109 THR A CA 1
ATOM 922 C C . THR A 1 109 ? 39.594 5.426 -21.125 1 55.84 109 THR A C 1
ATOM 924 O O . THR A 1 109 ? 39.875 4.754 -20.141 1 55.84 109 THR A O 1
ATOM 927 N N . CYS A 1 110 ? 40.156 5.164 -22.188 1 58.31 110 CYS A N 1
ATOM 928 C CA . CYS A 1 110 ? 41.344 4.348 -22.297 1 58.31 110 CYS A CA 1
ATOM 929 C C . CYS A 1 110 ? 42.5 4.934 -21.469 1 58.31 110 CYS A C 1
ATOM 931 O O . CYS A 1 110 ? 42.781 6.129 -21.547 1 58.31 110 CYS A O 1
ATOM 933 N N . ASN A 1 111 ? 42.938 4.336 -20.547 1 68.69 111 ASN A N 1
ATOM 934 C CA . ASN A 1 111 ? 44 4.836 -19.703 1 68.69 111 ASN A CA 1
ATOM 935 C C . ASN A 1 111 ? 45.312 5.02 -20.5 1 68.69 111 ASN A C 1
ATOM 937 O O . ASN A 1 111 ? 46.219 5.695 -20.031 1 68.69 111 ASN A O 1
ATOM 941 N N . ASN A 1 112 ? 45.375 4.293 -21.656 1 66.88 112 ASN A N 1
ATOM 942 C CA . ASN A 1 112 ? 46.562 4.406 -22.469 1 66.88 112 ASN A CA 1
ATOM 943 C C . ASN A 1 112 ? 46.531 5.668 -23.328 1 66.88 112 ASN A C 1
ATOM 945 O O . ASN A 1 112 ? 47.531 6.41 -23.391 1 66.88 112 ASN A O 1
ATOM 949 N N . CYS A 1 113 ? 45.406 5.902 -24.125 1 64.12 113 CYS A N 1
ATOM 950 C CA . CYS A 1 113 ? 45.375 7.016 -25.062 1 64.12 113 CYS A CA 1
ATOM 951 C C . CYS A 1 113 ? 44.438 8.109 -24.578 1 64.12 113 CYS A C 1
ATOM 953 O O . CYS A 1 113 ? 44.344 9.172 -25.203 1 64.12 113 CYS A O 1
ATOM 955 N N . GLY A 1 114 ? 43.75 7.969 -23.531 1 63.09 114 GLY A N 1
ATOM 956 C CA . GLY A 1 114 ? 42.906 8.984 -22.906 1 63.09 114 GLY A CA 1
ATOM 957 C C . GLY A 1 114 ? 41.562 9.172 -23.578 1 63.09 114 GLY A C 1
ATOM 958 O O . GLY A 1 114 ? 40.812 10.086 -23.234 1 63.09 114 GLY A O 1
ATOM 959 N N . GLN A 1 115 ? 41.312 8.445 -24.656 1 60.66 115 GLN A N 1
ATOM 960 C CA . GLN A 1 115 ? 40.094 8.68 -25.438 1 60.66 115 GLN A CA 1
ATOM 961 C C . GLN A 1 115 ? 38.938 7.816 -24.938 1 60.66 115 GLN A C 1
ATOM 963 O O . GLN A 1 115 ? 39.156 6.754 -24.359 1 60.66 115 GLN A O 1
ATOM 968 N N . PHE A 1 116 ? 37.688 8.328 -25.172 1 65.19 116 PHE A N 1
ATOM 969 C CA . PHE A 1 116 ? 36.469 7.684 -24.719 1 65.19 116 PHE A CA 1
ATOM 970 C C . PHE A 1 116 ? 36.031 6.582 -25.688 1 65.19 116 PHE A C 1
ATOM 972 O O . PHE A 1 116 ? 36.219 6.707 -26.891 1 65.19 116 PHE A O 1
ATOM 979 N N . GLY A 1 117 ? 35.5 5.301 -25.188 1 61.78 117 GLY A N 1
ATOM 980 C CA . GLY A 1 117 ? 34.812 4.355 -26.062 1 61.78 117 GLY A CA 1
ATOM 981 C C . GLY A 1 117 ? 35.562 3.027 -26.172 1 61.78 117 GLY A C 1
ATOM 982 O O . GLY A 1 117 ? 35.125 2.145 -26.922 1 61.78 117 GLY A O 1
ATOM 983 N N . HIS A 1 118 ? 36.844 2.898 -25.75 1 64.19 118 HIS A N 1
ATOM 984 C CA . HIS A 1 118 ? 37.594 1.649 -25.875 1 64.19 118 HIS A CA 1
ATOM 985 C C . HIS A 1 118 ? 38.5 1.419 -24.641 1 64.19 118 HIS A C 1
ATOM 987 O O . HIS A 1 118 ? 38.656 2.32 -23.828 1 64.19 118 HIS A O 1
ATOM 993 N N . ILE A 1 119 ? 38.812 0.185 -24.391 1 68.31 119 ILE A N 1
ATOM 994 C CA . ILE A 1 119 ? 39.75 -0.135 -23.297 1 68.31 119 ILE A CA 1
ATOM 995 C C . ILE A 1 119 ? 41.125 -0.46 -23.859 1 68.31 119 ILE A C 1
ATOM 997 O O . ILE A 1 119 ? 41.25 -0.723 -25.062 1 68.31 119 ILE A O 1
ATOM 1001 N N . LYS A 1 120 ? 42.219 -0.562 -22.953 1 66.62 120 LYS A N 1
ATOM 1002 C CA . LYS A 1 120 ? 43.625 -0.658 -23.234 1 66.62 120 LYS A CA 1
ATOM 1003 C C . LYS A 1 120 ? 43.906 -1.696 -24.328 1 66.62 120 LYS A C 1
ATOM 1005 O O . LYS A 1 120 ? 44.625 -1.415 -25.297 1 66.62 120 LYS A O 1
ATOM 1010 N N . PRO A 1 121 ? 43.406 -2.816 -24.266 1 71.19 121 PRO A N 1
ATOM 1011 C CA . PRO A 1 121 ? 43.844 -3.799 -25.266 1 71.19 121 PRO A CA 1
ATOM 1012 C C . PRO A 1 121 ? 43.25 -3.541 -26.656 1 71.19 121 PRO A C 1
ATOM 1014 O O . PRO A 1 121 ? 43.719 -4.074 -27.656 1 71.19 121 PRO A O 1
ATOM 1017 N N . GLN A 1 122 ? 42.25 -2.621 -26.562 1 67.81 122 GLN A N 1
ATOM 1018 C CA . GLN A 1 122 ? 41.656 -2.305 -27.844 1 67.81 122 GLN A CA 1
ATOM 1019 C C . GLN A 1 122 ? 42.062 -0.919 -28.328 1 67.81 122 GLN A C 1
ATOM 1021 O O . GLN A 1 122 ? 41.469 -0.386 -29.281 1 67.81 122 GLN A O 1
ATOM 1026 N N . CYS A 1 123 ? 42.938 -0.261 -27.641 1 58.62 123 CYS A N 1
ATOM 1027 C CA . CYS A 1 123 ? 43.625 0.95 -28.094 1 58.62 123 CYS A CA 1
ATOM 1028 C C . CYS A 1 123 ? 44.688 0.626 -29.125 1 58.62 123 CYS A C 1
ATOM 1030 O O . CYS A 1 123 ? 45.438 -0.352 -28.984 1 58.62 123 CYS A O 1
ATOM 1032 N N . LEU B 1 1 ? -27.828 8.664 -15.883 1 36.5 1 LEU B N 1
ATOM 1033 C CA . LEU B 1 1 ? -26.969 7.949 -14.945 1 36.5 1 LEU B CA 1
ATOM 1034 C C . LEU B 1 1 ? -25.75 7.371 -15.664 1 36.5 1 LEU B C 1
ATOM 1036 O O . LEU B 1 1 ? -25.891 6.445 -16.469 1 36.5 1 LEU B O 1
ATOM 1040 N N . ARG B 1 2 ? -24.844 8.109 -16.297 1 41.09 2 ARG B N 1
ATOM 1041 C CA . ARG B 1 2 ? -23.734 7.609 -17.094 1 41.09 2 ARG B CA 1
ATOM 1042 C C . ARG B 1 2 ? -23.016 6.473 -16.375 1 41.09 2 ARG B C 1
ATOM 1044 O O . ARG B 1 2 ? -22.531 6.645 -15.25 1 41.09 2 ARG B O 1
ATOM 1051 N N . GLU B 1 3 ? -23.594 5.422 -16.453 1 48.47 3 GLU B N 1
ATOM 1052 C CA . GLU B 1 3 ? -22.969 4.242 -15.875 1 48.47 3 GLU B CA 1
ATOM 1053 C C . GLU B 1 3 ? -21.469 4.242 -16.125 1 48.47 3 GLU B C 1
ATOM 1055 O O . GLU B 1 3 ? -21.016 4.258 -17.266 1 48.47 3 GLU B O 1
ATOM 1060 N N . ARG B 1 4 ? -20.797 5.172 -15.453 1 56.47 4 ARG B N 1
ATOM 1061 C CA . ARG B 1 4 ? -19.359 5.285 -15.648 1 56.47 4 ARG B CA 1
ATOM 1062 C C . ARG B 1 4 ? -18.703 3.908 -15.703 1 56.47 4 ARG B C 1
ATOM 1064 O O . ARG B 1 4 ? -18.828 3.115 -14.766 1 56.47 4 ARG B O 1
ATOM 1071 N N . PHE B 1 5 ? -18.766 3.396 -16.859 1 77.62 5 PHE B N 1
ATOM 1072 C CA . PHE B 1 5 ? -18.062 2.143 -17.125 1 77.62 5 PHE B CA 1
ATOM 1073 C C . PHE B 1 5 ? -16.656 2.189 -16.562 1 77.62 5 PHE B C 1
ATOM 1075 O O . PHE B 1 5 ? -15.82 2.975 -17.031 1 77.62 5 PHE B O 1
ATOM 1082 N N . ARG B 1 6 ? -16.484 1.705 -15.375 1 83.06 6 ARG B N 1
ATOM 1083 C CA . ARG B 1 6 ? -15.133 1.632 -14.82 1 83.06 6 ARG B CA 1
ATOM 1084 C C . ARG B 1 6 ? -14.406 0.391 -15.32 1 83.06 6 ARG B C 1
ATOM 1086 O O . ARG B 1 6 ? -15 -0.677 -15.453 1 83.06 6 ARG B O 1
ATOM 1093 N N . PRO B 1 7 ? -13.141 0.662 -15.57 1 87.12 7 PRO B N 1
ATOM 1094 C CA . PRO B 1 7 ? -12.328 -0.492 -15.961 1 87.12 7 PRO B CA 1
ATOM 1095 C C . PRO B 1 7 ? -12.336 -1.603 -14.914 1 87.12 7 PRO B C 1
ATOM 1097 O O . PRO B 1 7 ? -12.57 -1.339 -13.734 1 87.12 7 PRO B O 1
ATOM 1100 N N . LYS B 1 8 ? -12.188 -2.82 -15.281 1 86.81 8 LYS B N 1
ATOM 1101 C CA . LYS B 1 8 ? -12.203 -3.996 -14.414 1 86.81 8 LYS B CA 1
ATOM 1102 C C . LYS B 1 8 ? -11.172 -3.871 -13.297 1 86.81 8 LYS B C 1
ATOM 1104 O O . LYS B 1 8 ? -11.406 -4.336 -12.172 1 86.81 8 LYS B O 1
ATOM 1109 N N . ASP B 1 9 ? -10.102 -3.188 -13.602 1 90.81 9 ASP B N 1
ATOM 1110 C CA . ASP B 1 9 ? -9.039 -3.113 -12.602 1 90.81 9 ASP B CA 1
ATOM 1111 C C . ASP B 1 9 ? -9.047 -1.764 -11.891 1 90.81 9 ASP B C 1
ATOM 1113 O O . ASP B 1 9 ? -8.016 -1.31 -11.391 1 90.81 9 ASP B O 1
ATOM 1117 N N . PHE B 1 10 ? -10.203 -1.166 -11.844 1 93.88 10 PHE B N 1
ATOM 1118 C CA . PHE B 1 10 ? -10.305 0.182 -11.297 1 93.88 10 PHE B CA 1
ATOM 1119 C C . PHE B 1 10 ? -9.844 0.212 -9.844 1 93.88 10 PHE B C 1
ATOM 1121 O O . PHE B 1 10 ? -9.062 1.077 -9.453 1 93.88 10 PHE B O 1
ATOM 1128 N N . GLU B 1 11 ? -10.359 -0.708 -9.023 1 95.94 11 GLU B N 1
ATOM 1129 C CA . GLU B 1 11 ? -10.039 -0.725 -7.598 1 95.94 11 GLU B CA 1
ATOM 1130 C C . GLU B 1 11 ? -8.547 -0.958 -7.371 1 95.94 11 GLU B C 1
ATOM 1132 O O . GLU B 1 11 ? -7.953 -0.372 -6.465 1 95.94 11 GLU B O 1
ATOM 1137 N N . TYR B 1 12 ? -7.93 -1.749 -8.148 1 95.06 12 TYR B N 1
ATOM 1138 C CA . TYR B 1 12 ? -6.488 -1.938 -8.07 1 95.06 12 TYR B CA 1
ATOM 1139 C C . TYR B 1 12 ? -5.75 -0.635 -8.352 1 95.06 12 TYR B C 1
ATOM 1141 O O . TYR B 1 12 ? -4.863 -0.239 -7.586 1 95.06 12 TYR B O 1
ATOM 1149 N N . ASN B 1 13 ? -6.125 -0.012 -9.477 1 95.44 13 ASN B N 1
ATOM 1150 C CA . ASN B 1 13 ? -5.492 1.243 -9.867 1 95.44 13 ASN B CA 1
ATOM 1151 C C . ASN B 1 13 ? -5.672 2.318 -8.797 1 95.44 13 ASN B C 1
ATOM 1153 O O . ASN B 1 13 ? -4.77 3.127 -8.57 1 95.44 13 ASN B O 1
ATOM 1157 N N . LEU B 1 14 ? -6.836 2.281 -8.234 1 97.44 14 LEU B N 1
ATOM 1158 C CA . LEU B 1 14 ? -7.109 3.242 -7.172 1 97.44 14 LEU B CA 1
ATOM 1159 C C . LEU B 1 14 ? -6.172 3.027 -5.988 1 97.44 14 LEU B C 1
ATOM 1161 O O . LEU B 1 14 ? -5.664 3.992 -5.414 1 97.44 14 LEU B O 1
ATOM 1165 N N . ARG B 1 15 ? -5.902 1.769 -5.562 1 97.56 15 ARG B N 1
ATOM 1166 C CA . ARG B 1 15 ? -4.969 1.484 -4.477 1 97.56 15 ARG B CA 1
ATOM 1167 C C . ARG B 1 15 ? -3.557 1.929 -4.836 1 97.56 15 ARG B C 1
ATOM 1169 O O . ARG B 1 15 ? -2.826 2.445 -3.99 1 97.56 15 ARG B O 1
ATOM 1176 N N . GLU B 1 16 ? -3.248 1.729 -6.133 1 96.5 16 GLU B N 1
ATOM 1177 C CA . GLU B 1 16 ? -1.948 2.217 -6.586 1 96.5 16 GLU B CA 1
ATOM 1178 C C . GLU B 1 16 ? -1.832 3.727 -6.402 1 96.5 16 GLU B C 1
ATOM 1180 O O . GLU B 1 16 ? -0.805 4.223 -5.934 1 96.5 16 GLU B O 1
ATOM 1185 N N . ARG B 1 17 ? -2.846 4.453 -6.754 1 97.88 17 ARG B N 1
ATOM 1186 C CA . ARG B 1 17 ? -2.842 5.906 -6.641 1 97.88 17 ARG B CA 1
ATOM 1187 C C . ARG B 1 17 ? -2.809 6.34 -5.176 1 97.88 17 ARG B C 1
ATOM 1189 O O . ARG B 1 17 ? -2.127 7.305 -4.824 1 97.88 17 ARG B O 1
ATOM 1196 N N . LEU B 1 18 ? -3.531 5.582 -4.359 1 98.12 18 LEU B N 1
ATOM 1197 C CA . LEU B 1 18 ? -3.527 5.879 -2.93 1 98.12 18 LEU B CA 1
ATOM 1198 C C . LEU B 1 18 ? -2.135 5.691 -2.338 1 98.12 18 LEU B C 1
ATOM 1200 O O . LEU B 1 18 ? -1.666 6.531 -1.566 1 98.12 18 LEU B O 1
ATOM 1204 N N . PHE B 1 19 ? -1.511 4.68 -2.732 1 95.62 19 PHE B N 1
ATOM 1205 C CA . PHE B 1 19 ? -0.176 4.391 -2.221 1 95.62 19 PHE B CA 1
ATOM 1206 C C . PHE B 1 19 ? 0.835 5.406 -2.744 1 95.62 19 PHE B C 1
ATOM 1208 O O . PHE B 1 19 ? 1.781 5.766 -2.041 1 95.62 19 PHE B O 1
ATOM 1215 N N . GLN B 1 20 ? 0.618 5.852 -3.965 1 96.38 20 GLN B N 1
ATOM 1216 C CA . GLN B 1 20 ? 1.587 6.734 -4.609 1 96.38 20 GLN B CA 1
ATOM 1217 C C . GLN B 1 20 ? 1.343 8.188 -4.227 1 96.38 20 GLN B C 1
ATOM 1219 O O . GLN B 1 20 ? 2.17 9.062 -4.512 1 96.38 20 GLN B O 1
ATOM 1224 N N . LEU B 1 21 ? 0.227 8.453 -3.639 1 98.19 21 LEU B N 1
ATOM 1225 C CA . LEU B 1 21 ? -0.079 9.82 -3.227 1 98.19 21 LEU B CA 1
ATOM 1226 C C . LEU B 1 21 ? 0.906 10.305 -2.168 1 98.19 21 LEU B C 1
ATOM 1228 O O . LEU B 1 21 ? 1.083 9.648 -1.136 1 98.19 21 LEU B O 1
ATOM 1232 N N . LYS B 1 22 ? 1.562 11.438 -2.412 1 98.19 22 LYS B N 1
ATOM 1233 C CA . LYS B 1 22 ? 2.523 12.031 -1.488 1 98.19 22 LYS B CA 1
ATOM 1234 C C . LYS B 1 22 ? 2.131 13.461 -1.135 1 98.19 22 LYS B C 1
ATOM 1236 O O . LYS B 1 22 ? 1.55 14.172 -1.958 1 98.19 22 LYS B O 1
ATOM 1241 N N . GLN B 1 23 ? 2.52 13.781 -0.005 1 97.56 23 GLN B N 1
ATOM 1242 C CA . GLN B 1 23 ? 2.289 15.156 0.423 1 97.56 23 GLN B CA 1
ATOM 1243 C C . GLN B 1 23 ? 3.35 16.094 -0.147 1 97.56 23 GLN B C 1
ATOM 1245 O O . GLN B 1 23 ? 4.496 16.094 0.303 1 97.56 23 GLN B O 1
ATOM 1250 N N . HIS B 1 24 ? 2.99 16.875 -1.109 1 93.56 24 HIS B N 1
ATOM 1251 C CA . HIS B 1 24 ? 3.896 17.859 -1.698 1 93.56 24 HIS B CA 1
ATOM 1252 C C . HIS B 1 24 ? 3.551 19.266 -1.241 1 93.56 24 HIS B C 1
ATOM 1254 O O . HIS B 1 24 ? 4.402 20.156 -1.271 1 93.56 24 HIS B O 1
ATOM 1260 N N . GLY B 1 25 ? 2.369 19.531 -0.777 1 92.75 25 GLY B N 1
ATOM 1261 C CA . GLY B 1 25 ? 1.889 20.828 -0.343 1 92.75 25 GLY B CA 1
ATOM 1262 C C . GLY B 1 25 ? 1.439 20.844 1.106 1 92.75 25 GLY B C 1
ATOM 1263 O O . GLY B 1 25 ? 2.045 20.188 1.957 1 92.75 25 GLY B O 1
ATOM 1264 N N . THR B 1 26 ? 0.451 21.609 1.335 1 94.75 26 THR B N 1
ATOM 1265 C CA . THR B 1 26 ? -0.052 21.734 2.699 1 94.75 26 THR B CA 1
ATOM 1266 C C . THR B 1 26 ? -0.771 20.453 3.119 1 94.75 26 THR B C 1
ATOM 1268 O O . THR B 1 26 ? -1.216 19.672 2.271 1 94.75 26 THR B O 1
ATOM 1271 N N . ILE B 1 27 ? -0.891 20.266 4.398 1 97.44 27 ILE B N 1
ATOM 1272 C CA . ILE B 1 27 ? -1.605 19.109 4.93 1 97.44 27 ILE B CA 1
ATOM 1273 C C . ILE B 1 27 ? -3.057 19.141 4.457 1 97.44 27 ILE B C 1
ATOM 1275 O O . ILE B 1 27 ? -3.643 18.094 4.164 1 97.44 27 ILE B O 1
ATOM 1279 N N . HIS B 1 28 ? -3.66 20.281 4.332 1 96.38 28 HIS B N 1
ATOM 1280 C CA . HIS B 1 28 ? -5.047 20.406 3.9 1 96.38 28 HIS B CA 1
ATOM 1281 C C . HIS B 1 28 ? -5.219 19.953 2.457 1 96.38 28 HIS B C 1
ATOM 1283 O O . HIS B 1 28 ? -6.184 19.25 2.137 1 96.38 28 HIS B O 1
ATOM 1289 N N . GLU B 1 29 ? -4.211 20.344 1.62 1 97.44 29 GLU B N 1
ATOM 1290 C CA . GLU B 1 29 ? -4.25 19.906 0.233 1 97.44 29 GLU B CA 1
ATOM 1291 C C . GLU B 1 29 ? -4.098 18.391 0.141 1 97.44 29 GLU B C 1
ATOM 1293 O O . GLU B 1 29 ? -4.781 17.734 -0.654 1 97.44 29 GLU B O 1
ATOM 1298 N N . TYR B 1 30 ? -3.201 17.891 0.886 1 98.19 30 TYR B N 1
ATOM 1299 C CA . TYR B 1 30 ? -2.955 16.453 0.903 1 98.19 30 TYR B CA 1
ATOM 1300 C C . TYR B 1 30 ? -4.188 15.695 1.374 1 98.19 30 TYR B C 1
ATOM 1302 O O . TYR B 1 30 ? -4.578 14.695 0.767 1 98.19 30 TYR B O 1
ATOM 1310 N N . VAL B 1 31 ? -4.863 16.156 2.49 1 98.44 31 VAL B N 1
ATOM 1311 C CA . VAL B 1 31 ? -6.078 15.539 3.021 1 98.44 31 VAL B CA 1
ATOM 1312 C C . VAL B 1 31 ? -7.168 15.539 1.952 1 98.44 31 VAL B C 1
ATOM 1314 O O . VAL B 1 31 ? -7.832 14.523 1.738 1 98.44 31 VAL B O 1
ATOM 1317 N N . SER B 1 32 ? -7.301 16.656 1.323 1 98.31 32 SER B N 1
ATOM 1318 C CA . SER B 1 32 ? -8.328 16.781 0.296 1 98.31 32 SER B CA 1
ATOM 1319 C C . SER B 1 32 ? -8.094 15.797 -0.848 1 98.31 32 SER B C 1
ATOM 1321 O O . SER B 1 32 ? -9.016 15.117 -1.293 1 98.31 32 SER B O 1
ATOM 1323 N N . SER B 1 33 ? -6.844 15.719 -1.353 1 98.5 33 SER B N 1
ATOM 1324 C CA . SER B 1 33 ? -6.496 14.789 -2.424 1 98.5 33 SER B CA 1
ATOM 1325 C C . SER B 1 33 ? -6.762 13.344 -2.014 1 98.5 33 SER B C 1
ATOM 1327 O O . SER B 1 33 ? -7.27 12.555 -2.809 1 98.5 33 SER B O 1
ATOM 1329 N N . PHE B 1 34 ? -6.406 13.047 -0.804 1 98.81 34 PHE B N 1
ATOM 1330 C CA . PHE B 1 34 ? -6.594 11.695 -0.285 1 98.81 34 PHE B CA 1
ATOM 1331 C C . PHE B 1 34 ? -8.078 11.344 -0.215 1 98.81 34 PHE B C 1
ATOM 1333 O O . PHE B 1 34 ? -8.484 10.273 -0.66 1 98.81 34 PHE B O 1
ATOM 1340 N N . GLN B 1 35 ? -8.922 12.234 0.321 1 98.25 35 GLN B N 1
ATOM 1341 C CA . GLN B 1 35 ? -10.352 12.008 0.454 1 98.25 35 GLN B CA 1
ATOM 1342 C C . GLN B 1 35 ? -11.016 11.867 -0.913 1 98.25 35 GLN B C 1
ATOM 1344 O O . GLN B 1 35 ? -11.953 11.086 -1.075 1 98.25 35 GLN B O 1
ATOM 1349 N N . ASP B 1 36 ? -10.516 12.656 -1.809 1 98.25 36 ASP B N 1
ATOM 1350 C CA . ASP B 1 36 ? -11.039 12.562 -3.17 1 98.25 36 ASP B CA 1
ATOM 1351 C C . ASP B 1 36 ? -10.805 11.164 -3.744 1 98.25 36 ASP B C 1
ATOM 1353 O O . ASP B 1 36 ? -11.719 10.57 -4.324 1 98.25 36 ASP B O 1
ATOM 1357 N N . LEU B 1 37 ? -9.617 10.633 -3.576 1 98.31 37 LEU B N 1
ATOM 1358 C CA . LEU B 1 37 ? -9.32 9.289 -4.055 1 98.31 37 LEU B CA 1
ATOM 1359 C C . LEU B 1 37 ? -10.156 8.25 -3.314 1 98.31 37 LEU B C 1
ATOM 1361 O O . LEU B 1 37 ? -10.742 7.359 -3.936 1 98.31 37 LEU B O 1
ATOM 1365 N N . MET B 1 38 ? -10.234 8.398 -2.004 1 97.69 38 MET B N 1
ATOM 1366 C CA . MET B 1 38 ? -10.977 7.457 -1.176 1 97.69 38 MET B CA 1
ATOM 1367 C C . MET B 1 38 ? -12.438 7.398 -1.597 1 97.69 38 MET B C 1
ATOM 1369 O O . MET B 1 38 ? -13.055 6.328 -1.582 1 97.69 38 MET B O 1
ATOM 1373 N N . SER B 1 39 ? -13.016 8.492 -1.972 1 96.94 39 SER B N 1
ATOM 1374 C CA . SER B 1 39 ? -14.43 8.594 -2.301 1 96.94 39 SER B CA 1
ATOM 1375 C C . SER B 1 39 ? -14.75 7.867 -3.605 1 96.94 39 SER B C 1
ATOM 1377 O O . SER B 1 39 ? -15.914 7.59 -3.9 1 96.94 39 SER B O 1
ATOM 1379 N N . GLN B 1 40 ? -13.734 7.578 -4.363 1 96.5 40 GLN B N 1
ATOM 1380 C CA . GLN B 1 40 ? -13.93 6.926 -5.652 1 96.5 40 GLN B CA 1
ATOM 1381 C C . GLN B 1 40 ? -14.078 5.418 -5.488 1 96.5 40 GLN B C 1
ATOM 1383 O O . GLN B 1 40 ? -14.516 4.727 -6.41 1 96.5 40 GLN B O 1
ATOM 1388 N N . SER B 1 41 ? -13.656 4.957 -4.32 1 96.75 41 SER B N 1
ATOM 1389 C CA . SER B 1 41 ? -13.719 3.51 -4.133 1 96.75 41 SER B CA 1
ATOM 1390 C C . SER B 1 41 ? -15.156 3.027 -3.994 1 96.75 41 SER B C 1
ATOM 1392 O O . SER B 1 41 ? -15.969 3.666 -3.32 1 96.75 41 SER B O 1
ATOM 1394 N N . GLU B 1 42 ? -15.469 1.925 -4.578 1 94.25 42 GLU B N 1
ATOM 1395 C CA . GLU B 1 42 ? -16.766 1.271 -4.41 1 94.25 42 GLU B CA 1
ATOM 1396 C C . GLU B 1 42 ? -16.703 0.193 -3.33 1 94.25 42 GLU B C 1
ATOM 1398 O O . GLU B 1 42 ? -17.734 -0.333 -2.91 1 94.25 42 GLU B O 1
ATOM 1403 N N . LEU B 1 43 ? -15.539 -0.137 -2.941 1 95.31 43 LEU B N 1
ATOM 1404 C CA . LEU B 1 43 ? -15.312 -1.118 -1.886 1 95.31 43 LEU B CA 1
ATOM 1405 C C . LEU B 1 43 ? -14.93 -0.432 -0.58 1 95.31 43 LEU B C 1
ATOM 1407 O O . LEU B 1 43 ? -14.211 0.57 -0.59 1 95.31 43 LEU B O 1
ATOM 1411 N N . ASP B 1 44 ? -15.367 -0.988 0.401 1 95.25 44 ASP B N 1
ATOM 1412 C CA . ASP B 1 44 ? -14.969 -0.457 1.702 1 95.25 44 ASP B CA 1
ATOM 1413 C C . ASP B 1 44 ? -13.492 -0.718 1.978 1 95.25 44 ASP B C 1
ATOM 1415 O O . ASP B 1 44 ? -12.984 -1.802 1.688 1 95.25 44 ASP B O 1
ATOM 1419 N N . ILE B 1 45 ? -12.875 0.23 2.449 1 97.44 45 ILE B N 1
ATOM 1420 C CA . ILE B 1 45 ? -11.484 0.131 2.889 1 97.44 45 ILE B CA 1
ATOM 1421 C C . ILE B 1 45 ? -11.422 0.176 4.414 1 97.44 45 ILE B C 1
ATOM 1423 O O . ILE B 1 45 ? -12.047 1.033 5.043 1 97.44 45 ILE B O 1
ATOM 1427 N N . SER B 1 46 ? -10.727 -0.749 4.992 1 97.5 46 SER B N 1
ATOM 1428 C CA . SER B 1 46 ? -10.656 -0.816 6.449 1 97.5 46 SER B CA 1
ATOM 1429 C C . SER B 1 46 ? -9.945 0.406 7.023 1 97.5 46 SER B C 1
ATOM 1431 O O . SER B 1 46 ? -9.148 1.05 6.336 1 97.5 46 SER B O 1
ATOM 1433 N N . GLU B 1 47 ? -10.164 0.64 8.328 1 97.62 47 GLU B N 1
ATOM 1434 C CA . GLU B 1 47 ? -9.516 1.766 8.992 1 97.62 47 GLU B CA 1
ATOM 1435 C C . GLU B 1 47 ? -7.996 1.612 8.977 1 97.62 47 GLU B C 1
ATOM 1437 O O . GLU B 1 47 ? -7.27 2.592 8.797 1 97.62 47 GLU B O 1
ATOM 1442 N N . MET B 1 48 ? -7.523 0.396 9.156 1 97.06 48 MET B N 1
ATOM 1443 C CA . MET B 1 48 ? -6.086 0.142 9.148 1 97.06 48 MET B CA 1
ATOM 1444 C C . MET B 1 48 ? -5.477 0.504 7.793 1 97.06 48 MET B C 1
ATOM 1446 O O . MET B 1 48 ? -4.449 1.181 7.734 1 97.06 48 MET B O 1
ATOM 1450 N N . GLU B 1 49 ? -6.152 0.153 6.723 1 98.25 49 GLU B N 1
ATOM 1451 C CA . GLU B 1 49 ? -5.637 0.448 5.391 1 98.25 49 GLU B CA 1
ATOM 1452 C C . GLU B 1 49 ? -5.723 1.939 5.082 1 98.25 49 GLU B C 1
ATOM 1454 O O . GLU B 1 49 ? -4.824 2.504 4.457 1 98.25 49 GLU B O 1
ATOM 1459 N N . LYS B 1 50 ? -6.828 2.564 5.492 1 98.38 50 LYS B N 1
ATOM 1460 C CA . LYS B 1 50 ? -6.945 4.004 5.289 1 98.38 50 LYS B CA 1
ATOM 1461 C C . LYS B 1 50 ? -5.805 4.754 5.969 1 98.38 50 LYS B C 1
ATOM 1463 O O . LYS B 1 50 ? -5.164 5.609 5.355 1 98.38 50 LYS B O 1
ATOM 1468 N N . ARG B 1 51 ? -5.562 4.41 7.211 1 97.88 51 ARG B N 1
ATOM 1469 C CA . ARG B 1 51 ? -4.477 5.031 7.961 1 97.88 51 ARG B CA 1
ATOM 1470 C C . ARG B 1 51 ? -3.133 4.785 7.281 1 97.88 51 ARG B C 1
ATOM 1472 O O . ARG B 1 51 ? -2.305 5.691 7.184 1 97.88 51 ARG B O 1
ATOM 1479 N N . PHE B 1 52 ? -2.928 3.572 6.863 1 97.69 52 PHE B N 1
ATOM 1480 C CA . PHE B 1 52 ? -1.66 3.205 6.246 1 97.69 52 PHE B CA 1
ATOM 1481 C C . PHE B 1 52 ? -1.412 4.035 4.988 1 97.69 52 PHE B C 1
ATOM 1483 O O . PHE B 1 52 ? -0.371 4.68 4.859 1 97.69 52 PHE B O 1
ATOM 1490 N N . TYR B 1 53 ? -2.383 4.047 4.047 1 98.25 53 TYR B N 1
ATOM 1491 C CA . TYR B 1 53 ? -2.229 4.785 2.795 1 98.25 53 TYR B CA 1
ATOM 1492 C C . TYR B 1 53 ? -1.957 6.258 3.062 1 98.25 53 TYR B C 1
ATOM 1494 O O . TYR B 1 53 ? -1.104 6.867 2.412 1 98.25 53 TYR B O 1
ATOM 1502 N N . PHE B 1 54 ? -2.703 6.852 3.975 1 98.81 54 PHE B N 1
ATOM 1503 C CA . PHE B 1 54 ? -2.584 8.273 4.273 1 98.81 54 PHE B CA 1
ATOM 1504 C C . PHE B 1 54 ? -1.228 8.586 4.895 1 98.81 54 PHE B C 1
ATOM 1506 O O . PHE B 1 54 ? -0.531 9.5 4.453 1 98.81 54 PHE B O 1
ATOM 1513 N N . GLN B 1 55 ? -0.876 7.824 5.887 1 98.12 55 GLN B N 1
ATOM 1514 C CA . GLN B 1 55 ? 0.343 8.062 6.652 1 98.12 55 GLN B CA 1
ATOM 1515 C C . GLN B 1 55 ? 1.585 7.828 5.797 1 98.12 55 GLN B C 1
ATOM 1517 O O . GLN B 1 55 ? 2.586 8.531 5.941 1 98.12 55 GLN B O 1
ATOM 1522 N N . TYR B 1 56 ? 1.507 6.859 4.949 1 97.31 56 TYR B N 1
ATOM 1523 C CA . TYR B 1 56 ? 2.633 6.496 4.098 1 97.31 56 TYR B CA 1
ATOM 1524 C C . TYR B 1 56 ? 3.027 7.656 3.189 1 97.31 56 TYR B C 1
ATOM 1526 O O . TYR B 1 56 ? 4.191 7.781 2.799 1 97.31 56 TYR B O 1
ATOM 1534 N N . GLY B 1 57 ? 2.078 8.531 2.906 1 98.12 57 GLY B N 1
ATOM 1535 C CA . GLY B 1 57 ? 2.33 9.625 1.982 1 98.12 57 GLY B CA 1
ATOM 1536 C C . GLY B 1 57 ? 2.684 10.93 2.68 1 98.12 57 GLY B C 1
ATOM 1537 O O . GLY B 1 57 ? 3.047 11.906 2.027 1 98.12 57 GLY B O 1
ATOM 1538 N N . LEU B 1 58 ? 2.619 10.914 3.971 1 98.25 58 LEU B N 1
ATOM 1539 C CA . LEU B 1 58 ? 2.941 12.117 4.738 1 98.25 58 LEU B CA 1
ATOM 1540 C C . LEU B 1 58 ? 4.426 12.445 4.625 1 98.25 58 LEU B C 1
ATOM 1542 O O . LEU B 1 58 ? 5.242 11.57 4.34 1 98.25 58 LEU B O 1
ATOM 1546 N N . ARG B 1 59 ? 4.664 13.703 4.941 1 96.5 59 ARG B N 1
ATOM 1547 C CA . ARG B 1 59 ? 6.062 14.078 5.105 1 96.5 59 ARG B CA 1
ATOM 1548 C C . ARG B 1 59 ? 6.73 13.25 6.195 1 96.5 59 ARG B C 1
ATOM 1550 O O . ARG B 1 59 ? 6.102 12.906 7.195 1 96.5 59 ARG B O 1
ATOM 1557 N N . ALA B 1 60 ? 8.047 13.094 6.059 1 95.62 60 ALA B N 1
ATOM 1558 C CA . ALA B 1 60 ? 8.781 12.141 6.887 1 95.62 60 ALA B CA 1
ATOM 1559 C C . ALA B 1 60 ? 8.648 12.484 8.367 1 95.62 60 ALA B C 1
ATOM 1561 O O . ALA B 1 60 ? 8.32 11.625 9.188 1 95.62 60 ALA B O 1
ATOM 1562 N N . GLU B 1 61 ? 8.836 13.711 8.711 1 96.19 61 GLU B N 1
ATOM 1563 C CA . GLU B 1 61 ? 8.781 14.109 10.117 1 96.19 61 GLU B CA 1
ATOM 1564 C C . GLU B 1 61 ? 7.367 13.984 10.672 1 96.19 61 GLU B C 1
ATOM 1566 O O . GLU B 1 61 ? 7.18 13.57 11.82 1 96.19 61 GLU B O 1
ATOM 1571 N N . THR B 1 62 ? 6.441 14.336 9.844 1 97.75 62 THR B N 1
ATOM 1572 C CA . THR B 1 62 ? 5.047 14.227 10.258 1 97.75 62 THR B CA 1
ATOM 1573 C C . THR B 1 62 ? 4.656 12.766 10.453 1 97.75 62 THR B C 1
ATOM 1575 O O . THR B 1 62 ? 4.008 12.414 11.445 1 97.75 62 THR B O 1
ATOM 1578 N N . SER B 1 63 ? 5.023 11.914 9.539 1 97.38 63 SER B N 1
ATOM 1579 C CA . SER B 1 63 ? 4.738 10.492 9.633 1 97.38 63 SER B CA 1
ATOM 1580 C C . SER B 1 63 ? 5.355 9.883 10.883 1 97.38 63 SER B C 1
ATOM 1582 O O . SER B 1 63 ? 4.746 9.031 11.539 1 97.38 63 SER B O 1
ATOM 1584 N N . LYS B 1 64 ? 6.574 10.32 11.172 1 96.44 64 LYS B N 1
ATOM 1585 C CA . LYS B 1 64 ? 7.238 9.836 12.383 1 96.44 64 LYS B CA 1
ATOM 1586 C C . LYS B 1 64 ? 6.43 10.188 13.625 1 96.44 64 LYS B C 1
ATOM 1588 O O . LYS B 1 64 ? 6.285 9.352 14.531 1 96.44 64 LYS B O 1
ATOM 1593 N N . LYS B 1 65 ? 5.984 11.398 13.664 1 97.31 65 LYS B N 1
ATOM 1594 C CA . LYS B 1 65 ? 5.164 11.836 14.789 1 97.31 65 LYS B CA 1
ATOM 1595 C C . LYS B 1 65 ? 3.898 10.984 14.906 1 97.31 65 LYS B C 1
ATOM 1597 O O . LYS B 1 65 ? 3.521 10.57 16 1 97.31 65 LYS B O 1
ATOM 1602 N N . VAL B 1 66 ? 3.256 10.664 13.844 1 97.88 66 VAL B N 1
ATOM 1603 C CA . VAL B 1 66 ? 2.045 9.852 13.828 1 97.88 66 VAL B CA 1
ATOM 1604 C C . VAL B 1 66 ? 2.371 8.438 14.297 1 97.88 66 VAL B C 1
ATOM 1606 O O . VAL B 1 66 ? 1.626 7.848 15.086 1 97.88 66 VAL B O 1
ATOM 1609 N N . LYS B 1 67 ? 3.438 7.93 13.797 1 95.38 67 LYS B N 1
ATOM 1610 C CA . LYS B 1 67 ? 3.861 6.582 14.164 1 95.38 67 LYS B CA 1
ATOM 1611 C C . LYS B 1 67 ? 4.082 6.473 15.672 1 95.38 67 LYS B C 1
ATOM 1613 O O . LYS B 1 67 ? 3.697 5.48 16.297 1 95.38 67 LYS B O 1
ATOM 1618 N N . GLU B 1 68 ? 4.668 7.457 16.266 1 95 68 GLU B N 1
ATOM 1619 C CA . GLU B 1 68 ? 4.93 7.504 17.703 1 95 68 GLU B CA 1
ATOM 1620 C C . GLU B 1 68 ? 3.631 7.402 18.5 1 95 68 GLU B C 1
ATOM 1622 O O . GLU B 1 68 ? 3.584 6.73 19.531 1 95 68 GLU B O 1
ATOM 1627 N N . LEU B 1 69 ? 2.617 8.008 17.984 1 96.31 69 LEU B N 1
ATOM 1628 C CA . LEU B 1 69 ? 1.367 8.086 18.734 1 96.31 69 LEU B CA 1
ATOM 1629 C C . LEU B 1 69 ? 0.435 6.941 18.344 1 96.31 69 LEU B C 1
ATOM 1631 O O . LEU B 1 69 ? -0.526 6.656 19.062 1 96.31 69 LEU B O 1
ATOM 1635 N N . SER B 1 70 ? 0.676 6.293 17.203 1 94.25 70 SER B N 1
ATOM 1636 C CA . SER B 1 70 ? 0.044 5.066 16.734 1 94.25 70 SER B CA 1
ATOM 1637 C C . SER B 1 70 ? -1.473 5.141 16.859 1 94.25 70 SER B C 1
ATOM 1639 O O . SER B 1 70 ? -2.092 4.254 17.453 1 94.25 70 SER B O 1
ATOM 1641 N N . PRO B 1 71 ? -2.09 6.148 16.312 1 96.44 71 PRO B N 1
ATOM 1642 C CA . PRO B 1 71 ? -3.551 6.23 16.359 1 96.44 71 PRO B CA 1
ATOM 1643 C C . PRO B 1 71 ? -4.238 5.07 15.648 1 96.44 71 PRO B C 1
ATOM 1645 O O . PRO B 1 71 ? -3.656 4.461 14.75 1 96.44 71 PRO B O 1
ATOM 1648 N N . ARG B 1 72 ? -5.473 4.895 15.969 1 94.94 72 ARG B N 1
ATOM 1649 C CA . ARG B 1 72 ? -6.191 3.74 15.445 1 94.94 72 ARG B CA 1
ATOM 1650 C C . ARG B 1 72 ? -7.023 4.117 14.227 1 94.94 72 ARG B C 1
ATOM 1652 O O . ARG B 1 72 ? -7.262 3.285 13.352 1 94.94 72 ARG B O 1
ATOM 1659 N N . PHE B 1 73 ? -7.457 5.426 14.188 1 97.38 73 PHE B N 1
ATOM 1660 C CA . PHE B 1 73 ? -8.406 5.82 13.148 1 97.38 73 PHE B CA 1
ATOM 1661 C C . PHE B 1 73 ? -7.816 6.91 12.266 1 97.38 73 PHE B C 1
ATOM 1663 O O . PHE B 1 73 ? -6.988 7.703 12.711 1 97.38 73 PHE B O 1
ATOM 1670 N N . LEU B 1 74 ? -8.289 6.906 11.039 1 98.25 74 LEU B N 1
ATOM 1671 C CA . LEU B 1 74 ? -7.816 7.879 10.062 1 98.25 74 LEU B CA 1
ATOM 1672 C C . LEU B 1 74 ? -8.031 9.305 10.562 1 98.25 74 LEU B C 1
ATOM 1674 O O . LEU B 1 74 ? -7.152 10.156 10.43 1 98.25 74 LEU B O 1
ATOM 1678 N N . HIS B 1 75 ? -9.211 9.594 11.148 1 98.25 75 HIS B N 1
ATOM 1679 C CA . HIS B 1 75 ? -9.477 10.969 11.578 1 98.25 75 HIS B CA 1
ATOM 1680 C C . HIS B 1 75 ? -8.484 11.414 12.648 1 98.25 75 HIS B C 1
ATOM 1682 O O . HIS B 1 75 ? -8.102 12.578 12.695 1 98.25 75 HIS B O 1
ATOM 1688 N N . GLU B 1 76 ? -8.016 10.484 13.469 1 98.56 76 GLU B N 1
ATOM 1689 C CA . GLU B 1 76 ? -7.004 10.797 14.477 1 98.56 76 GLU B CA 1
ATOM 1690 C C . GLU B 1 76 ? -5.656 11.102 13.82 1 98.56 76 GLU B C 1
ATOM 1692 O O . GLU B 1 76 ? -4.941 12 14.258 1 98.56 76 GLU B O 1
ATOM 1697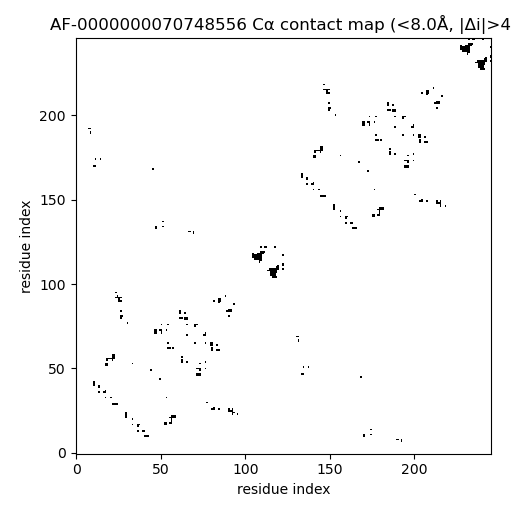 N N . VAL B 1 77 ? -5.301 10.344 12.844 1 98.62 77 VAL B N 1
ATOM 1698 C CA . VAL B 1 77 ? -4.062 10.57 12.109 1 98.62 77 VAL B CA 1
ATOM 1699 C C . VAL B 1 77 ? -4.062 11.977 11.508 1 98.62 77 VAL B C 1
ATOM 1701 O O . VAL B 1 77 ? -3.074 12.703 11.625 1 98.62 77 VAL B O 1
ATOM 1704 N N . ILE B 1 78 ? -5.145 12.328 10.875 1 98.69 78 ILE B N 1
ATOM 1705 C CA . ILE B 1 78 ? -5.285 13.633 10.242 1 98.69 78 ILE B CA 1
ATOM 1706 C C . ILE B 1 78 ? -5.133 14.734 11.289 1 98.69 78 ILE B C 1
ATOM 1708 O O . ILE B 1 78 ? -4.422 15.719 11.07 1 98.69 78 ILE B O 1
ATOM 1712 N N . GLU B 1 79 ? -5.766 14.508 12.391 1 98.56 79 GLU B N 1
ATOM 1713 C CA . GLU B 1 79 ? -5.699 15.492 13.477 1 98.56 79 GLU B CA 1
ATOM 1714 C C . GLU B 1 79 ? -4.27 15.641 13.992 1 98.56 79 GLU B C 1
ATOM 1716 O O . GLU B 1 79 ? -3.773 16.766 14.133 1 98.56 79 GLU B O 1
ATOM 1721 N N . ILE B 1 80 ? -3.602 14.57 14.273 1 98.38 80 ILE B N 1
ATOM 1722 C CA . ILE B 1 80 ? -2.232 14.578 14.773 1 98.38 80 ILE B CA 1
ATOM 1723 C C . ILE B 1 80 ? -1.312 15.242 13.758 1 98.38 80 ILE B C 1
ATOM 1725 O O . ILE B 1 80 ? -0.52 16.125 14.109 1 98.38 80 ILE B O 1
ATOM 1729 N N . ALA B 1 81 ? -1.443 14.852 12.508 1 98.38 81 ALA B N 1
ATOM 1730 C CA . ALA B 1 81 ? -0.601 15.391 11.445 1 98.38 81 ALA B CA 1
ATOM 1731 C C . ALA B 1 81 ? -0.825 16.891 11.273 1 98.38 81 ALA B C 1
ATOM 1733 O O . ALA B 1 81 ? 0.133 17.656 11.148 1 98.38 81 ALA B O 1
ATOM 1734 N N . THR B 1 82 ? -2.059 17.297 11.273 1 97.88 82 THR B N 1
ATOM 1735 C CA . THR B 1 82 ? -2.412 18.703 11.086 1 97.88 82 THR B CA 1
ATOM 1736 C C . THR B 1 82 ? -1.843 19.562 12.219 1 97.88 82 THR B C 1
ATOM 1738 O O . THR B 1 82 ? -1.212 20.578 11.969 1 97.88 82 THR B O 1
ATOM 1741 N N . ASN B 1 83 ? -2.076 19.141 13.445 1 97.31 83 ASN B N 1
ATOM 1742 C CA . ASN B 1 83 ? -1.565 19.859 14.602 1 97.31 83 ASN B CA 1
ATOM 1743 C C . ASN B 1 83 ? -0.042 19.953 14.578 1 97.31 83 ASN B C 1
ATOM 1745 O O . ASN B 1 83 ? 0.524 21 14.891 1 97.31 83 ASN B O 1
ATOM 1749 N N . PHE B 1 84 ? 0.565 18.875 14.242 1 97.56 84 PHE B N 1
ATOM 1750 C CA . PHE B 1 84 ? 2.021 18.844 14.164 1 97.56 84 PHE B CA 1
ATOM 1751 C C . PHE B 1 84 ? 2.533 19.828 13.133 1 97.56 84 PHE B C 1
ATOM 1753 O O . PHE B 1 84 ? 3.455 20.609 13.414 1 97.56 84 PHE B O 1
ATOM 1760 N N . GLU B 1 85 ? 1.938 19.859 11.969 1 95.75 85 GLU B N 1
ATOM 1761 C CA . GLU B 1 85 ? 2.404 20.734 10.898 1 95.75 85 GLU B CA 1
ATOM 1762 C C . GLU B 1 85 ? 2.127 22.188 11.227 1 95.75 85 GLU B C 1
ATOM 1764 O O . GLU B 1 85 ? 2.93 23.078 10.898 1 95.75 85 GLU B O 1
ATOM 1769 N N . PHE B 1 86 ? 1.018 22.391 11.852 1 94.5 86 PHE B N 1
ATOM 1770 C CA . PHE B 1 86 ? 0.707 23.75 12.273 1 94.5 86 PHE B CA 1
ATOM 1771 C C . PHE B 1 86 ? 1.735 24.25 13.281 1 94.5 86 PHE B C 1
ATOM 1773 O O . PHE B 1 86 ? 2.178 25.406 13.211 1 94.5 86 PHE B O 1
ATOM 1780 N N . ALA B 1 87 ? 2.111 23.438 14.156 1 93.5 87 ALA B N 1
ATOM 1781 C CA . ALA B 1 87 ? 3.068 23.797 15.203 1 93.5 87 ALA B CA 1
ATOM 1782 C C . ALA B 1 87 ? 4.473 23.953 14.625 1 93.5 87 ALA B C 1
ATOM 1784 O O . ALA B 1 87 ? 5.246 24.797 15.086 1 93.5 87 ALA B O 1
ATOM 1785 N N . HIS B 1 88 ? 4.809 23.281 13.664 1 90.81 88 HIS B N 1
ATOM 1786 C CA . HIS B 1 88 ? 6.195 23.234 13.219 1 90.81 88 HIS B CA 1
ATOM 1787 C C . HIS B 1 88 ? 6.387 24.031 11.938 1 90.81 88 HIS B C 1
ATOM 1789 O O . HIS B 1 88 ? 7.473 24.562 11.68 1 90.81 88 HIS B O 1
ATOM 1795 N N . TYR B 1 89 ? 5.441 24.141 11.086 1 84.12 89 TYR B N 1
ATOM 1796 C CA . TYR B 1 89 ? 5.625 24.812 9.797 1 84.12 89 TYR B CA 1
ATOM 1797 C C . TYR B 1 89 ? 4.613 25.938 9.609 1 84.12 89 TYR B C 1
ATOM 1799 O O . TYR B 1 89 ? 4.559 26.562 8.555 1 84.12 89 TYR B O 1
ATOM 1807 N N . GLY B 1 90 ? 4.102 26.359 10.688 1 75.62 90 GLY B N 1
ATOM 1808 C CA . GLY B 1 90 ? 3.098 27.406 10.578 1 75.62 90 GLY B CA 1
ATOM 1809 C C . GLY B 1 90 ? 1.976 27.062 9.617 1 75.62 90 GLY B C 1
ATOM 1810 O O . GLY B 1 90 ? 1.379 27.953 9 1 75.62 90 GLY B O 1
ATOM 1811 N N . GLY B 1 91 ? 1.686 25.844 9.484 1 61.41 91 GLY B N 1
ATOM 1812 C CA . GLY B 1 91 ? 0.659 25.391 8.555 1 61.41 91 GLY B CA 1
ATOM 1813 C C . GLY B 1 91 ? 1.099 25.453 7.102 1 61.41 91 GLY B C 1
ATOM 1814 O O . GLY B 1 91 ? 0.335 25.109 6.199 1 61.41 91 GLY B O 1
ATOM 1815 N N . LEU B 1 92 ? 2.311 26.125 6.914 1 63.91 92 LEU B N 1
ATOM 1816 C CA . LEU B 1 92 ? 2.867 26.25 5.57 1 63.91 92 LEU B CA 1
ATOM 1817 C C . LEU B 1 92 ? 3.652 25 5.184 1 63.91 92 LEU B C 1
ATOM 1819 O O . LEU B 1 92 ? 4.027 24.203 6.047 1 63.91 92 LEU B O 1
ATOM 1823 N N . SER B 1 93 ? 3.58 24.609 3.855 1 61.88 93 SER B N 1
ATOM 1824 C CA . SER B 1 93 ? 4.375 23.484 3.385 1 61.88 93 SER B CA 1
ATOM 1825 C C . SER B 1 93 ? 5.832 23.625 3.814 1 61.88 93 SER B C 1
ATOM 1827 O O . SER B 1 93 ? 6.43 24.688 3.682 1 61.88 93 SER B O 1
ATOM 1829 N N . PRO B 1 94 ? 6.27 22.656 4.582 1 60.25 94 PRO B N 1
ATOM 1830 C CA . PRO B 1 94 ? 7.695 22.766 4.883 1 60.25 94 PRO B CA 1
ATOM 1831 C C . PRO B 1 94 ? 8.555 22.922 3.629 1 60.25 94 PRO B C 1
ATOM 1833 O O . PRO B 1 94 ?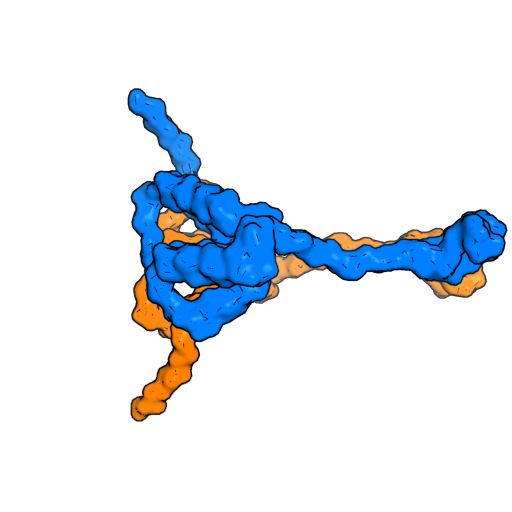 8.148 22.5 2.543 1 60.25 94 PRO B O 1
ATOM 1836 N N . PRO B 1 95 ? 9.609 23.703 3.643 1 53.16 95 PRO B N 1
ATOM 1837 C CA . PRO B 1 95 ? 10.492 23.812 2.48 1 53.16 95 PRO B CA 1
ATOM 1838 C C . PRO B 1 95 ? 10.961 22.453 1.964 1 53.16 95 PRO B C 1
ATOM 1840 O O . PRO B 1 95 ? 11.156 21.516 2.75 1 53.16 95 PRO B O 1
ATOM 1843 N N . SER B 1 96 ? 10.336 22.031 0.979 1 50 96 SER B N 1
ATOM 1844 C CA . SER B 1 96 ? 10.914 20.812 0.41 1 50 96 SER B CA 1
ATOM 1845 C C . SER B 1 96 ? 12.398 20.719 0.729 1 50 96 SER B C 1
ATOM 1847 O O . SER B 1 96 ? 13.156 21.672 0.521 1 50 96 SER B O 1
ATOM 1849 N N . LYS B 1 97 ? 12.734 20.219 1.803 1 44.56 97 LYS B N 1
ATOM 1850 C CA . LYS B 1 97 ? 14.188 20.109 1.969 1 44.56 97 LYS B CA 1
ATOM 1851 C C . LYS B 1 97 ? 14.875 19.844 0.632 1 44.56 97 LYS B C 1
ATOM 1853 O O . LYS B 1 97 ? 14.703 18.781 0.038 1 44.56 97 LYS B O 1
ATOM 1858 N N . ARG B 1 98 ? 14.945 20.781 -0.24 1 41.12 98 ARG B N 1
ATOM 1859 C CA . ARG B 1 98 ? 15.906 20.609 -1.32 1 41.12 98 ARG B CA 1
ATOM 1860 C C . ARG B 1 98 ? 17.203 19.984 -0.808 1 41.12 98 ARG B C 1
ATOM 1862 O O . ARG B 1 98 ? 17.719 20.375 0.241 1 41.12 98 ARG B O 1
ATOM 1869 N N . GLY B 1 99 ? 17.344 18.672 -0.942 1 39.56 99 GLY B N 1
ATOM 1870 C CA . GLY B 1 99 ? 18.672 18.188 -0.596 1 39.56 99 GLY B CA 1
ATOM 1871 C C . GLY B 1 99 ? 19.734 19.281 -0.697 1 39.56 99 GLY B C 1
ATOM 1872 O O . GLY B 1 99 ? 19.516 20.312 -1.331 1 39.56 99 GLY B O 1
ATOM 1873 N N . PRO B 1 100 ? 20.688 19.359 0.185 1 38.34 100 PRO B N 1
ATOM 1874 C CA . PRO B 1 100 ? 21.734 20.359 -0.069 1 38.34 100 PRO B CA 1
ATOM 1875 C C . PRO B 1 100 ? 21.953 20.609 -1.559 1 38.34 100 PRO B C 1
ATOM 1877 O O . PRO B 1 100 ? 22.078 19.656 -2.334 1 38.34 100 PRO B O 1
ATOM 1880 N N . LYS B 1 101 ? 21.422 21.578 -2.178 1 39.5 101 LYS B N 1
ATOM 1881 C CA . LYS B 1 101 ? 21.969 21.906 -3.488 1 39.5 101 LYS B CA 1
ATOM 1882 C C . LYS B 1 101 ? 23.469 21.609 -3.553 1 39.5 101 LYS B C 1
ATOM 1884 O O . LYS B 1 101 ? 24.266 22.203 -2.828 1 39.5 101 LYS B O 1
ATOM 1889 N N . GLU B 1 102 ? 23.891 20.469 -3.584 1 39.81 102 GLU B N 1
ATOM 1890 C CA . GLU B 1 102 ? 25.297 20.266 -3.893 1 39.81 102 GLU B CA 1
ATOM 1891 C C . GLU B 1 102 ? 25.844 21.406 -4.738 1 39.81 102 GLU B C 1
ATOM 1893 O O . GLU B 1 102 ? 25.25 21.781 -5.754 1 39.81 102 GLU B O 1
ATOM 1898 N N . ASP B 1 103 ? 26.422 22.422 -4.117 1 37.97 103 ASP B N 1
ATOM 1899 C CA . ASP B 1 103 ? 27.141 23.5 -4.758 1 37.97 103 ASP B CA 1
ATOM 1900 C C . ASP B 1 103 ? 27.812 23.031 -6.043 1 37.97 103 ASP B C 1
ATOM 1902 O O . ASP B 1 103 ? 28.922 22.5 -6.008 1 37.97 103 ASP B O 1
ATOM 1906 N N . TRP B 1 104 ? 27.062 22.719 -6.93 1 44.69 104 TRP B N 1
ATOM 1907 C CA . TRP B 1 104 ? 27.609 22.344 -8.227 1 44.69 104 TRP B CA 1
ATOM 1908 C C . TRP B 1 104 ? 28.734 23.297 -8.633 1 44.69 104 TRP B C 1
ATOM 1910 O O . TRP B 1 104 ? 29.531 22.984 -9.531 1 44.69 104 TRP B O 1
ATOM 1920 N N . ARG B 1 105 ? 28.891 24.5 -8.07 1 45.59 105 ARG B N 1
ATOM 1921 C CA . ARG B 1 105 ? 30.016 25.406 -8.336 1 45.59 105 ARG B CA 1
ATOM 1922 C C . ARG B 1 105 ? 31.328 24.812 -7.824 1 45.59 105 ARG B C 1
ATOM 1924 O O . ARG B 1 105 ? 32.406 25.156 -8.312 1 45.59 105 ARG B O 1
ATOM 1931 N N . LYS B 1 106 ? 31.359 24.062 -6.734 1 50.72 106 LYS B N 1
ATOM 1932 C CA . LYS B 1 106 ? 32.594 23.5 -6.195 1 50.72 106 LYS B CA 1
ATOM 1933 C C . LYS B 1 106 ? 33.094 22.344 -7.059 1 50.72 106 LYS B C 1
ATOM 1935 O O . LYS B 1 106 ? 34.281 22.016 -7.02 1 50.72 106 LYS B O 1
ATOM 1940 N N . SER B 1 107 ? 32.219 21.516 -7.645 1 49.31 107 SER B N 1
ATOM 1941 C CA . SER B 1 107 ? 32.656 20.438 -8.531 1 49.31 107 SER B CA 1
ATOM 1942 C C . SER B 1 107 ? 32.625 20.875 -9.992 1 49.31 107 SER B C 1
ATOM 1944 O O . SER B 1 107 ? 32.844 20.062 -10.891 1 49.31 107 SER B O 1
ATOM 1946 N N . ALA B 1 108 ? 32.281 22.078 -10.273 1 48.5 108 ALA B N 1
ATOM 1947 C CA . ALA B 1 108 ? 32.25 22.594 -11.641 1 48.5 108 ALA B CA 1
ATOM 1948 C C . ALA B 1 108 ? 33.625 22.875 -12.164 1 48.5 108 ALA B C 1
ATOM 1950 O O . ALA B 1 108 ? 34.469 23.406 -11.445 1 48.5 108 ALA B O 1
ATOM 1951 N N . THR B 1 109 ? 34 22.203 -13.102 1 57.16 109 THR B N 1
ATOM 1952 C CA . THR B 1 109 ? 35.25 22.5 -13.805 1 57.16 109 THR B CA 1
ATOM 1953 C C . THR B 1 109 ? 35.156 23.812 -14.555 1 57.16 109 THR B C 1
ATOM 1955 O O . THR B 1 109 ? 34.188 24.062 -15.273 1 57.16 109 THR B O 1
ATOM 1958 N N . CYS B 1 110 ? 35.969 24.75 -14.25 1 59.31 110 CYS B N 1
ATOM 1959 C CA . CYS B 1 110 ? 36 26.031 -14.945 1 59.31 110 CYS B CA 1
ATOM 1960 C C . CYS B 1 110 ? 36.281 25.828 -16.438 1 59.31 110 CYS B C 1
ATOM 1962 O O . CYS B 1 110 ? 37.219 25.125 -16.797 1 59.31 110 CYS B O 1
ATOM 1964 N N . ASN B 1 111 ? 35.469 26.156 -17.281 1 69.19 111 ASN B N 1
ATOM 1965 C CA . ASN B 1 111 ? 35.656 25.984 -18.703 1 69.19 111 ASN B CA 1
ATOM 1966 C C . ASN B 1 111 ? 36.812 26.844 -19.219 1 69.19 111 ASN B C 1
ATOM 1968 O O . ASN B 1 111 ? 37.344 26.609 -20.297 1 69.19 111 ASN B O 1
ATOM 1972 N N . ASN B 1 112 ? 37.125 27.891 -18.391 1 66.81 112 ASN B N 1
ATOM 1973 C CA . ASN B 1 112 ? 38.219 28.766 -18.797 1 66.81 112 ASN B CA 1
ATOM 1974 C C . ASN B 1 112 ? 39.562 28.172 -18.453 1 66.81 112 ASN B C 1
ATOM 1976 O O . ASN B 1 112 ? 40.469 28.156 -19.281 1 66.81 112 ASN B O 1
ATOM 1980 N N . CYS B 1 113 ? 39.781 27.734 -17.141 1 64.19 113 CYS B N 1
ATOM 1981 C CA . CYS B 1 113 ? 41.094 27.281 -16.703 1 64.19 113 CYS B CA 1
ATOM 1982 C C . CYS B 1 113 ? 41.125 25.781 -16.5 1 64.19 113 CYS B C 1
ATOM 1984 O O . CYS B 1 113 ? 42.156 25.188 -16.219 1 64.19 113 CYS B O 1
ATOM 1986 N N . GLY B 1 114 ? 40.062 25.078 -16.609 1 63.38 114 GLY B N 1
ATOM 1987 C CA . GLY B 1 114 ? 39.969 23.625 -16.562 1 63.38 114 GLY B CA 1
ATOM 1988 C C . GLY B 1 114 ? 40 23.062 -15.156 1 63.38 114 GLY B C 1
ATOM 1989 O O . GLY B 1 114 ? 40.062 21.844 -14.961 1 63.38 114 GLY B O 1
ATOM 1990 N N . GLN B 1 115 ? 40.062 23.922 -14.164 1 61.22 115 GLN B N 1
ATOM 1991 C CA . GLN B 1 115 ? 40.25 23.453 -12.797 1 61.22 115 GLN B CA 1
ATOM 1992 C C . GLN B 1 115 ? 38.906 23.297 -12.094 1 61.22 115 GLN B C 1
ATOM 1994 O O . GLN B 1 115 ? 37.938 23.953 -12.445 1 61.22 115 GLN B O 1
ATOM 1999 N N . PHE B 1 116 ? 38.875 22.359 -11.086 1 66.38 116 PHE B N 1
ATOM 2000 C CA . PHE B 1 116 ? 37.688 22 -10.344 1 66.38 116 PHE B CA 1
ATOM 2001 C C . PHE B 1 116 ? 37.438 23.016 -9.227 1 66.38 116 PHE B C 1
ATOM 2003 O O . PHE B 1 116 ? 38.375 23.516 -8.617 1 66.38 116 PHE B O 1
ATOM 2010 N N . GLY B 1 117 ? 36.062 23.438 -8.891 1 63.25 117 GLY B N 1
ATOM 2011 C CA . GLY B 1 117 ? 35.781 24.156 -7.668 1 63.25 117 GLY B CA 1
ATOM 2012 C C . GLY B 1 117 ? 35.281 25.578 -7.91 1 63.25 117 GLY B C 1
ATOM 2013 O O . GLY B 1 117 ? 35.031 26.328 -6.965 1 63.25 117 GLY B O 1
ATOM 2014 N N . HIS B 1 118 ? 35.438 26.172 -9.172 1 65.06 118 HIS B N 1
ATOM 2015 C CA . HIS B 1 118 ? 35 27.547 -9.445 1 65.06 118 HIS B CA 1
ATOM 2016 C C . HIS B 1 118 ? 34.406 27.672 -10.844 1 65.06 118 HIS B C 1
ATOM 2018 O O . HIS B 1 118 ? 34.531 26.75 -11.656 1 65.06 118 HIS B O 1
ATOM 2024 N N . ILE B 1 119 ? 33.625 28.688 -11.055 1 69 119 ILE B N 1
ATOM 2025 C CA . ILE B 1 119 ? 33.062 28.938 -12.383 1 69 119 ILE B CA 1
ATOM 2026 C C . ILE B 1 119 ? 33.75 30.141 -13.016 1 69 119 ILE B C 1
ATOM 2028 O O . ILE B 1 119 ? 34.438 30.906 -12.32 1 69 119 ILE B O 1
ATOM 2032 N N . LYS B 1 120 ? 33.531 30.438 -14.391 1 67.94 120 LYS B N 1
ATOM 2033 C CA . LYS B 1 120 ? 34.219 31.359 -15.281 1 67.94 120 LYS B CA 1
ATOM 2034 C C . LYS B 1 120 ? 34.406 32.719 -14.633 1 67.94 120 LYS B C 1
ATOM 2036 O O . LYS B 1 120 ? 35.5 33.281 -14.609 1 67.94 120 LYS B O 1
ATOM 2041 N N . PRO B 1 121 ? 33.438 33.312 -14.102 1 71.38 121 PRO B N 1
ATOM 2042 C CA . PRO B 1 121 ? 33.656 34.688 -13.633 1 71.38 121 PRO B CA 1
ATOM 2043 C C . PRO B 1 121 ? 34.469 34.75 -12.352 1 71.38 121 PRO B C 1
ATOM 2045 O O . PRO B 1 121 ? 35 35.844 -12.008 1 71.38 121 PRO B O 1
ATOM 2048 N N . GLN B 1 122 ? 34.594 33.5 -11.773 1 68.44 122 GLN B N 1
ATOM 2049 C CA . GLN B 1 122 ? 35.406 33.469 -10.555 1 68.44 122 GLN B CA 1
ATOM 2050 C C . GLN B 1 122 ? 36.781 32.844 -10.82 1 68.44 122 GLN B C 1
ATOM 2052 O O . GLN B 1 122 ? 37.531 32.531 -9.883 1 68.44 122 GLN B O 1
ATOM 2057 N N . CYS B 1 123 ? 37.094 32.531 -12.078 1 59.22 123 CYS B N 1
ATOM 2058 C CA . CYS B 1 123 ? 38.438 32.125 -12.539 1 59.22 123 CYS B CA 1
ATOM 2059 C C . CYS B 1 123 ? 39.344 33.344 -12.672 1 59.22 123 CYS B C 1
ATOM 2061 O O . CYS B 1 123 ? 38.906 34.406 -13.18 1 59.22 123 CYS B O 1
#

Nearest PDB structures (foldseek):
  4x3x-assembly1_A  TM=7.620E-01  e=6.303E-02  Rattus norvegicus
  6s7x-assembly1_B  TM=7.581E-01  e=1.362E-01  Drosophila melanogaster
  6sie-assembly2_C  TM=7.878E-01  e=1.833E-01  Drosophila melanogaster
  6tn7-assembly1_B  TM=6.444E-01  e=2.465E-01  Homo sapiens
  7r24-assembly1_A  TM=6.748E-01  e=6.365E-01  Rattus norvegicus

InterPro domains:
  IPR001878 Zinc finger, CCHC-type [PS50158] (110-123)
  IPR005162 Retrotransposon-derived protein PEG10, N-terminal capsid-like domain [PF03732] (2-59)
  IPR036875 Zinc finger, CCHC-type superfamily [SSF57756] (97-123)